Protein AF-A0A0S7XJF1-F1 (afdb_monomer_lite)

Organism: NCBI:txid1703775

Structure (mmCIF, N/CA/C/O backbone):
data_AF-A0A0S7XJF1-F1
#
_entry.id   AF-A0A0S7XJF1-F1
#
loop_
_atom_site.group_PDB
_atom_site.id
_atom_site.type_symbol
_atom_site.label_atom_id
_atom_site.label_alt_id
_atom_site.label_comp_id
_atom_site.label_asym_id
_atom_site.label_entity_id
_atom_site.label_seq_id
_atom_site.pdbx_PDB_ins_code
_atom_site.Cartn_x
_atom_site.Cartn_y
_atom_site.Cartn_z
_atom_site.occupancy
_atom_site.B_iso_or_equiv
_atom_site.auth_seq_id
_atom_site.auth_comp_id
_atom_site.auth_asym_id
_atom_site.auth_atom_id
_atom_site.pdbx_PDB_model_num
ATOM 1 N N . MET A 1 1 ? 30.176 -40.081 -41.381 1.00 48.41 1 MET A N 1
ATOM 2 C CA . MET A 1 1 ? 30.560 -41.478 -41.704 1.00 48.41 1 MET A CA 1
ATOM 3 C C . MET A 1 1 ? 29.520 -42.270 -42.504 1.00 48.41 1 MET A C 1
ATOM 5 O O . MET A 1 1 ? 29.908 -42.855 -43.504 1.00 48.41 1 MET A O 1
ATOM 9 N N . GLN A 1 2 ? 28.217 -42.274 -42.171 1.00 59.75 2 GLN A N 1
ATOM 10 C CA . GLN A 1 2 ? 27.226 -43.091 -42.913 1.00 59.75 2 GLN A CA 1
ATOM 11 C C . GLN A 1 2 ? 27.095 -42.781 -44.421 1.00 59.75 2 GLN A C 1
ATOM 13 O O . GLN A 1 2 ? 26.719 -43.663 -45.189 1.00 59.75 2 GLN A O 1
ATOM 18 N N . ARG A 1 3 ? 27.381 -41.545 -44.861 1.00 57.69 3 ARG A N 1
ATOM 19 C CA . ARG A 1 3 ? 27.268 -41.140 -46.276 1.00 57.69 3 ARG A CA 1
ATOM 20 C C . ARG A 1 3 ? 28.371 -41.737 -47.163 1.00 57.69 3 ARG A C 1
ATOM 22 O O . ARG A 1 3 ? 28.065 -42.168 -48.266 1.00 57.69 3 ARG A O 1
ATOM 29 N N . ILE A 1 4 ? 29.602 -41.849 -46.659 1.00 62.00 4 ILE A N 1
ATOM 30 C CA . ILE A 1 4 ? 30.748 -42.415 -47.398 1.00 62.00 4 ILE A CA 1
ATOM 31 C C . ILE A 1 4 ? 30.526 -43.913 -47.656 1.00 62.00 4 ILE A C 1
ATOM 33 O O . ILE A 1 4 ? 30.582 -44.361 -48.796 1.00 62.00 4 ILE A O 1
ATOM 37 N N . GLY A 1 5 ? 30.101 -44.665 -46.634 1.00 64.88 5 GLY A N 1
ATOM 38 C CA . GLY A 1 5 ? 29.792 -46.096 -46.775 1.00 64.88 5 GLY A CA 1
ATOM 39 C C . GLY A 1 5 ? 28.545 -46.423 -47.616 1.00 64.88 5 GLY A C 1
ATOM 40 O O . GLY A 1 5 ? 28.239 -47.595 -47.830 1.00 64.88 5 GLY A O 1
ATOM 41 N N . ARG A 1 6 ? 27.769 -45.426 -48.070 1.00 72.56 6 ARG A N 1
ATOM 42 C CA . ARG A 1 6 ? 26.685 -45.628 -49.055 1.00 72.56 6 ARG A CA 1
ATOM 43 C C . ARG A 1 6 ? 27.179 -45.520 -50.496 1.00 72.56 6 ARG A C 1
ATOM 45 O O . ARG A 1 6 ? 26.577 -46.147 -51.358 1.00 72.56 6 ARG A O 1
ATOM 52 N N . ILE A 1 7 ? 28.223 -44.732 -50.745 1.00 70.00 7 ILE A N 1
ATOM 53 C CA . ILE A 1 7 ? 28.826 -44.580 -52.075 1.00 70.00 7 ILE A CA 1
ATOM 54 C C . ILE A 1 7 ? 29.633 -45.836 -52.406 1.00 70.00 7 ILE A C 1
ATOM 56 O O . ILE A 1 7 ? 29.442 -46.415 -53.468 1.00 70.00 7 ILE A O 1
ATOM 60 N N . ASP A 1 8 ? 30.416 -46.322 -51.443 1.00 69.00 8 ASP A N 1
ATOM 61 C CA . ASP A 1 8 ? 31.253 -47.518 -51.588 1.00 69.00 8 ASP A CA 1
ATOM 62 C C . ASP A 1 8 ? 30.437 -48.782 -51.933 1.00 69.00 8 ASP A C 1
ATOM 64 O O . ASP A 1 8 ? 30.746 -49.506 -52.870 1.00 69.00 8 ASP A O 1
ATOM 68 N N . ARG A 1 9 ? 29.279 -48.979 -51.283 1.00 69.56 9 ARG A N 1
ATOM 69 C CA . ARG A 1 9 ? 28.357 -50.102 -51.569 1.00 69.56 9 ARG A CA 1
ATOM 70 C C . ARG A 1 9 ? 27.628 -50.023 -52.914 1.00 69.56 9 ARG A C 1
ATOM 72 O O . ARG A 1 9 ? 26.968 -50.983 -53.297 1.00 69.56 9 ARG A O 1
ATOM 79 N N . ARG A 1 10 ? 27.645 -48.864 -53.574 1.00 69.19 10 ARG A N 1
ATOM 80 C CA . ARG A 1 10 ? 26.968 -48.639 -54.861 1.00 69.19 10 ARG A CA 1
ATOM 81 C C . ARG A 1 10 ? 27.935 -48.682 -56.041 1.00 69.19 10 ARG A C 1
ATOM 83 O O . ARG A 1 10 ? 27.470 -48.673 -57.178 1.00 69.19 10 ARG A O 1
ATOM 90 N N . LEU A 1 11 ? 29.242 -48.738 -55.783 1.00 71.00 11 LEU A N 1
ATOM 91 C CA . LEU A 1 11 ? 30.238 -48.983 -56.814 1.00 71.00 11 LEU A CA 1
ATOM 92 C C . LEU A 1 11 ? 30.135 -50.450 -57.251 1.00 71.00 11 LEU A C 1
ATOM 94 O O . LEU A 1 11 ? 30.223 -51.353 -56.422 1.00 71.00 11 LEU A O 1
ATOM 98 N N . ASN A 1 12 ? 29.929 -50.688 -58.547 1.00 77.50 12 ASN A N 1
ATOM 99 C CA . ASN A 1 12 ? 29.928 -52.036 -59.109 1.00 77.50 12 ASN A CA 1
ATOM 100 C C . ASN A 1 12 ? 31.265 -52.281 -59.836 1.00 77.50 12 ASN A C 1
ATOM 102 O O . ASN A 1 12 ? 31.504 -51.629 -60.858 1.00 77.50 12 ASN A O 1
ATOM 106 N N . PRO A 1 13 ? 32.110 -53.216 -59.358 1.00 77.94 13 PRO A N 1
ATOM 107 C CA . PRO A 1 13 ? 33.422 -53.489 -59.944 1.00 77.94 13 PRO A CA 1
ATOM 108 C C . PRO A 1 13 ? 33.388 -53.845 -61.436 1.00 77.94 13 PRO A C 1
ATOM 110 O O . PRO A 1 13 ? 34.294 -53.466 -62.175 1.00 77.94 13 PRO A O 1
ATOM 113 N N . GLU A 1 14 ? 32.340 -54.530 -61.902 1.00 78.94 14 GLU A N 1
ATOM 114 C CA . GLU A 1 14 ? 32.213 -54.940 -63.307 1.00 78.94 14 GLU A CA 1
ATOM 115 C C . GLU A 1 14 ? 31.970 -53.740 -64.229 1.00 78.94 14 GLU A C 1
ATOM 117 O O . GLU A 1 14 ? 32.548 -53.646 -65.312 1.00 78.94 14 GLU A O 1
ATOM 122 N N . ASN A 1 15 ? 31.158 -52.779 -63.782 1.00 78.88 15 ASN A N 1
ATOM 123 C CA . ASN A 1 15 ? 30.889 -51.561 -64.545 1.00 78.88 15 ASN A CA 1
ATOM 124 C C . ASN A 1 15 ? 32.102 -50.625 -64.554 1.00 78.88 15 ASN A C 1
ATOM 126 O O . ASN A 1 15 ? 32.400 -50.036 -65.588 1.00 78.88 15 ASN A O 1
ATOM 130 N N . GLU A 1 16 ? 32.833 -50.524 -63.441 1.00 77.88 16 GLU A N 1
ATOM 131 C CA . GLU A 1 16 ? 34.095 -49.774 -63.392 1.00 77.88 16 GLU A CA 1
ATOM 132 C C . GLU A 1 16 ? 35.132 -50.352 -64.363 1.00 77.88 16 GLU A C 1
ATOM 134 O O . GLU A 1 16 ? 35.771 -49.604 -65.102 1.00 77.88 16 GLU A O 1
ATOM 139 N N . ALA A 1 17 ? 35.259 -51.682 -64.421 1.00 79.19 17 ALA A N 1
ATOM 140 C CA . ALA A 1 17 ? 36.170 -52.350 -65.347 1.00 79.19 17 ALA A CA 1
ATOM 141 C C . ALA A 1 17 ? 35.797 -52.098 -66.817 1.00 79.19 17 ALA A C 1
ATOM 143 O O . ALA A 1 17 ? 36.680 -51.839 -67.634 1.00 79.19 17 ALA A O 1
ATOM 144 N N . ARG A 1 18 ? 34.498 -52.114 -67.149 1.00 82.00 18 ARG A N 1
ATOM 145 C CA . ARG A 1 18 ? 34.007 -51.784 -68.498 1.00 82.00 18 ARG A CA 1
ATOM 146 C C . ARG A 1 18 ? 34.294 -50.334 -68.882 1.00 82.00 18 ARG A C 1
ATOM 148 O O . ARG A 1 18 ? 34.758 -50.086 -69.985 1.00 82.00 18 ARG A O 1
ATOM 155 N N . ILE A 1 19 ? 34.089 -49.392 -67.963 1.00 77.88 19 ILE A N 1
ATOM 156 C CA . ILE A 1 19 ? 34.359 -47.968 -68.210 1.00 77.88 19 ILE A CA 1
ATOM 157 C C . ILE A 1 19 ? 35.855 -47.723 -68.449 1.00 77.88 19 ILE A C 1
ATOM 159 O O . ILE A 1 19 ? 36.206 -46.958 -69.338 1.00 77.88 19 ILE A O 1
ATOM 163 N N . ILE A 1 20 ? 36.743 -48.391 -67.706 1.00 82.75 20 ILE A N 1
ATOM 164 C CA . ILE A 1 20 ? 38.197 -48.283 -67.921 1.00 82.75 20 ILE A CA 1
ATOM 165 C C . ILE A 1 20 ? 38.616 -48.922 -69.254 1.00 82.75 20 ILE A C 1
ATOM 167 O O . ILE A 1 20 ? 39.566 -48.454 -69.878 1.00 82.75 20 ILE A O 1
ATOM 171 N N . ALA A 1 21 ? 37.926 -49.980 -69.692 1.00 82.25 21 ALA A N 1
ATOM 172 C CA . ALA A 1 21 ? 38.179 -50.606 -70.987 1.00 82.25 21 ALA A CA 1
ATOM 173 C C . ALA A 1 21 ? 37.768 -49.699 -72.158 1.00 82.25 21 ALA A C 1
ATOM 175 O O . ALA A 1 21 ? 38.519 -49.593 -73.126 1.00 82.25 21 ALA A O 1
ATOM 176 N N . ASP A 1 22 ? 36.623 -49.020 -72.044 1.00 85.00 22 ASP A N 1
ATOM 177 C CA . ASP A 1 22 ? 36.126 -48.092 -73.066 1.00 85.00 22 ASP A CA 1
ATOM 178 C C . ASP A 1 22 ? 36.887 -46.747 -73.053 1.00 85.00 22 ASP A C 1
ATOM 180 O O . ASP A 1 22 ? 37.063 -46.129 -74.102 1.00 85.00 22 ASP A O 1
ATOM 184 N N . HIS A 1 23 ? 37.380 -46.315 -71.883 1.00 82.12 23 HIS A N 1
ATOM 185 C CA . HIS A 1 23 ? 38.064 -45.032 -71.663 1.00 82.12 23 HIS A CA 1
ATOM 186 C C . HIS A 1 23 ? 39.314 -45.172 -70.767 1.00 82.12 23 HIS A C 1
ATOM 188 O O . HIS A 1 23 ? 39.269 -44.870 -69.562 1.00 82.12 23 HIS A O 1
ATOM 194 N N . PRO A 1 24 ? 40.459 -45.612 -71.325 1.00 81.94 24 PRO A N 1
ATOM 195 C CA . PRO A 1 24 ? 41.683 -45.873 -70.563 1.00 81.94 24 PRO A CA 1
ATOM 196 C C . PRO A 1 24 ? 42.247 -44.647 -69.829 1.00 81.94 24 PRO A C 1
ATOM 198 O O . PRO A 1 24 ? 42.865 -44.782 -68.771 1.00 81.94 24 PRO A O 1
ATOM 201 N N . GLU A 1 25 ? 42.016 -43.446 -70.358 1.00 80.88 25 GLU A N 1
ATOM 202 C CA . GLU A 1 25 ? 42.451 -42.166 -69.795 1.00 80.88 25 GLU A CA 1
ATOM 203 C C . GLU A 1 25 ? 41.823 -41.856 -68.428 1.00 80.88 25 GLU A C 1
ATOM 205 O O . GLU A 1 25 ? 42.382 -41.099 -67.636 1.00 80.88 25 GLU A O 1
ATOM 210 N N . GLN A 1 26 ? 40.681 -42.469 -68.105 1.00 77.75 26 GLN A N 1
ATOM 211 C CA . GLN A 1 26 ? 39.959 -42.207 -66.857 1.00 77.75 26 GLN A CA 1
ATOM 212 C C . GLN A 1 26 ? 40.468 -43.047 -65.678 1.00 77.75 26 GLN A C 1
ATOM 214 O O . GLN A 1 26 ? 40.057 -42.823 -64.535 1.00 77.75 26 GLN A O 1
ATOM 219 N N . LYS A 1 27 ? 41.389 -43.987 -65.923 1.00 77.12 27 LYS A N 1
ATOM 220 C CA . LYS A 1 27 ? 41.897 -44.946 -64.931 1.00 77.12 27 LYS A CA 1
ATOM 221 C C . LYS A 1 27 ? 42.442 -44.291 -63.657 1.00 77.12 27 LYS A C 1
ATOM 223 O O . LYS A 1 27 ? 42.299 -44.861 -62.581 1.00 77.12 27 LYS A O 1
ATOM 228 N N . GLU A 1 28 ? 43.039 -43.104 -63.754 1.00 76.50 28 GLU A N 1
ATOM 229 C CA . GLU A 1 28 ? 43.592 -42.401 -62.586 1.00 76.50 28 GLU A CA 1
ATOM 230 C C . GLU A 1 28 ? 42.542 -41.717 -61.694 1.00 76.50 28 GLU A C 1
ATOM 232 O O . GLU A 1 28 ? 42.830 -41.412 -60.529 1.00 76.50 28 GLU A O 1
ATOM 237 N N . LEU A 1 29 ? 41.348 -41.454 -62.233 1.00 72.62 29 LEU A N 1
ATOM 238 C CA . LEU A 1 29 ? 40.255 -40.744 -61.559 1.00 72.62 29 LEU A CA 1
ATOM 239 C C . LEU A 1 29 ? 39.204 -41.706 -60.992 1.00 72.62 29 LEU A C 1
ATOM 241 O O . LEU A 1 29 ? 38.612 -41.422 -59.949 1.00 72.62 29 LEU A O 1
ATOM 245 N N . ARG A 1 30 ? 38.977 -42.850 -61.652 1.00 79.62 30 ARG A N 1
ATOM 246 C CA . ARG A 1 30 ? 38.065 -43.894 -61.159 1.00 79.62 30 ARG A CA 1
ATOM 247 C C . ARG A 1 30 ? 38.594 -44.500 -59.851 1.00 79.62 30 ARG A C 1
ATOM 249 O O . ARG A 1 30 ? 39.790 -44.479 -59.573 1.00 79.62 30 ARG A O 1
ATOM 256 N N . SER A 1 31 ? 37.682 -44.981 -59.008 1.00 68.25 31 SER A N 1
ATOM 257 C CA . SER A 1 31 ? 37.949 -45.477 -57.641 1.00 68.25 31 SER A CA 1
ATOM 258 C C . SER A 1 31 ? 38.366 -44.429 -56.596 1.00 68.25 31 SER A C 1
ATOM 260 O O . SER A 1 31 ? 38.516 -44.774 -55.424 1.00 68.25 31 SER A O 1
ATOM 262 N N . LYS A 1 32 ? 38.505 -43.145 -56.958 1.00 72.62 32 LYS A N 1
ATOM 263 C CA . LYS A 1 32 ? 38.707 -42.052 -55.994 1.00 72.62 32 LYS A CA 1
ATOM 264 C C . LYS A 1 32 ? 37.379 -41.357 -55.707 1.00 72.62 32 LYS A C 1
ATOM 266 O O . LYS A 1 32 ? 36.747 -40.807 -56.603 1.00 72.62 32 LYS A O 1
ATOM 271 N N . VAL A 1 33 ? 36.959 -41.352 -54.443 1.00 69.31 33 VAL A N 1
ATOM 272 C CA . VAL A 1 33 ? 35.760 -40.624 -54.003 1.00 69.31 33 VAL A CA 1
ATOM 273 C C . VAL A 1 33 ? 36.188 -39.299 -53.385 1.00 69.31 33 VAL A C 1
ATOM 275 O O . VAL A 1 33 ? 36.792 -39.274 -52.315 1.00 69.31 33 VAL A O 1
ATOM 278 N N . VAL A 1 34 ? 35.850 -38.192 -54.044 1.00 66.94 34 VAL A N 1
ATOM 279 C CA . VAL A 1 34 ? 36.026 -36.838 -53.504 1.00 66.94 34 VAL A CA 1
ATOM 280 C C . VAL A 1 34 ? 34.670 -36.347 -53.010 1.00 66.94 34 VAL A C 1
ATOM 282 O O . VAL A 1 34 ? 33.683 -36.413 -53.742 1.00 66.94 34 VAL A O 1
ATOM 285 N N . TYR A 1 35 ? 34.600 -35.866 -51.769 1.00 65.88 35 TYR A N 1
ATOM 286 C CA . TYR A 1 35 ? 33.404 -35.210 -51.246 1.00 65.88 35 TYR A CA 1
ATOM 287 C C . TYR A 1 35 ? 33.662 -33.712 -51.094 1.00 65.88 35 TYR A C 1
ATOM 289 O O . TYR A 1 35 ? 34.703 -33.300 -50.590 1.00 65.88 35 TYR A O 1
ATOM 297 N N . TRP A 1 36 ? 32.684 -32.905 -51.496 1.00 64.31 36 TRP A N 1
ATOM 298 C CA . TRP A 1 36 ? 32.675 -31.461 -51.287 1.00 64.31 36 TRP A CA 1
ATOM 299 C C . TRP A 1 36 ? 31.566 -31.136 -50.289 1.00 64.31 36 TRP A C 1
ATOM 301 O O . TRP A 1 36 ? 30.391 -31.394 -50.554 1.00 64.31 36 TRP A O 1
ATOM 311 N N . ASN A 1 37 ? 31.933 -30.618 -49.115 1.00 58.22 37 ASN A N 1
ATOM 312 C CA . ASN A 1 37 ? 30.963 -30.049 -48.183 1.00 58.22 37 ASN A CA 1
ATOM 313 C C . ASN A 1 37 ? 30.758 -28.585 -48.565 1.00 58.22 37 ASN A C 1
ATOM 315 O O . ASN A 1 37 ? 31.617 -27.750 -48.298 1.00 58.22 37 ASN A O 1
ATOM 319 N N . PHE A 1 38 ? 29.623 -28.282 -49.184 1.00 62.91 38 PHE A N 1
ATOM 320 C CA . PHE A 1 38 ? 29.193 -26.905 -49.383 1.00 62.91 38 PHE A CA 1
ATOM 321 C C . PHE A 1 38 ? 28.681 -26.372 -48.041 1.00 62.91 38 PHE A C 1
ATOM 323 O O . PHE A 1 38 ? 27.570 -26.698 -47.623 1.00 62.91 38 PHE A O 1
ATOM 330 N N . LEU A 1 39 ? 29.515 -25.615 -47.333 1.00 57.34 39 LEU A N 1
ATOM 331 C CA . LEU A 1 39 ? 29.064 -24.750 -46.245 1.00 57.34 39 LEU A CA 1
ATOM 332 C C . LEU A 1 39 ? 28.710 -23.384 -46.852 1.00 57.34 39 LEU A C 1
ATOM 334 O O . LEU A 1 39 ? 29.524 -22.856 -47.612 1.00 57.34 39 LEU A O 1
ATOM 338 N N . PRO A 1 40 ? 27.526 -22.815 -46.569 1.00 58.72 40 PRO A N 1
ATOM 339 C CA . PRO A 1 40 ? 27.191 -21.462 -46.999 1.00 58.72 40 PRO A CA 1
ATOM 340 C C . PRO A 1 40 ? 28.100 -20.450 -46.281 1.00 58.72 40 PRO A C 1
ATOM 342 O O . PRO A 1 40 ? 28.178 -20.499 -45.053 1.00 58.72 40 PRO A O 1
ATOM 345 N N . PRO A 1 41 ? 28.802 -19.572 -47.016 1.00 65.00 41 PRO A N 1
ATOM 346 C CA . PRO A 1 41 ? 29.790 -18.670 -46.450 1.00 65.00 41 PRO A CA 1
ATOM 347 C C . PRO A 1 41 ? 29.083 -17.407 -45.956 1.00 65.00 41 PRO A C 1
ATOM 349 O O . PRO A 1 41 ? 28.488 -16.695 -46.750 1.00 65.00 41 PRO A O 1
ATOM 352 N N . GLU A 1 42 ? 29.136 -17.153 -44.651 1.00 62.94 42 GLU A N 1
ATOM 353 C CA . GLU A 1 42 ? 28.951 -15.837 -44.010 1.00 62.94 42 GLU A CA 1
ATOM 354 C C . GLU A 1 42 ? 27.544 -15.199 -44.092 1.00 62.94 42 GLU A C 1
ATOM 356 O O . GLU A 1 42 ? 26.970 -14.882 -43.052 1.00 62.94 42 GLU A O 1
ATOM 361 N N . ASP A 1 43 ? 26.918 -15.085 -45.262 1.00 60.34 43 ASP A N 1
ATOM 362 C CA . ASP A 1 43 ? 25.598 -14.462 -45.443 1.00 60.34 43 ASP A CA 1
ATOM 363 C C . ASP A 1 43 ? 24.477 -15.246 -44.750 1.00 60.34 43 ASP A C 1
ATOM 365 O O . ASP A 1 43 ? 23.545 -14.664 -44.188 1.00 60.34 43 ASP A O 1
ATOM 369 N N . LEU A 1 44 ? 24.569 -16.581 -44.741 1.00 67.94 44 LEU A N 1
ATOM 370 C CA . LEU A 1 44 ? 23.605 -17.409 -44.017 1.00 67.94 44 LEU A CA 1
ATOM 371 C C . LEU A 1 44 ? 23.739 -17.214 -42.505 1.00 67.94 44 LEU A C 1
ATOM 373 O O . LEU A 1 44 ? 22.726 -17.156 -41.812 1.00 67.94 44 LEU A O 1
ATOM 377 N N . ASP A 1 45 ? 24.963 -17.069 -42.000 1.00 69.75 45 ASP A N 1
ATOM 378 C CA . ASP A 1 45 ? 25.201 -16.817 -40.580 1.00 69.75 45 ASP A CA 1
ATOM 379 C C . ASP A 1 45 ? 24.687 -15.433 -40.176 1.00 69.75 45 ASP A C 1
ATOM 381 O O . ASP A 1 45 ? 24.053 -15.297 -39.129 1.00 69.75 45 ASP A O 1
ATOM 385 N N . VAL A 1 46 ? 24.854 -14.421 -41.034 1.00 74.06 46 VAL A N 1
ATOM 386 C CA . VAL A 1 46 ? 24.266 -13.088 -40.835 1.00 74.06 46 VAL A CA 1
ATOM 387 C C . VAL A 1 46 ? 22.740 -13.166 -40.783 1.00 74.06 46 VAL A C 1
ATOM 389 O O . VAL A 1 46 ? 22.130 -12.611 -39.867 1.00 74.06 46 VAL A O 1
ATOM 392 N N . LEU A 1 47 ? 22.107 -13.890 -41.711 1.00 73.06 47 LEU A N 1
ATOM 393 C CA . LEU A 1 47 ? 20.652 -14.065 -41.729 1.00 73.06 47 LEU A CA 1
ATOM 394 C C . LEU A 1 47 ? 20.143 -14.832 -40.501 1.00 73.06 47 LEU A C 1
ATOM 396 O O . LEU A 1 47 ? 19.128 -14.451 -39.916 1.00 73.06 47 LEU A O 1
ATOM 400 N N . LEU A 1 48 ? 20.856 -15.874 -40.067 1.00 72.56 48 LEU A N 1
ATOM 401 C CA . LEU A 1 48 ? 20.531 -16.633 -38.857 1.00 72.56 48 LEU A CA 1
ATOM 402 C C . LEU A 1 48 ? 20.685 -15.779 -37.596 1.00 72.56 48 LEU A C 1
ATOM 404 O O . LEU A 1 48 ? 19.837 -15.841 -36.703 1.00 72.56 48 LEU A O 1
ATOM 408 N N . HIS A 1 49 ? 21.725 -14.950 -37.534 1.00 74.81 49 HIS A N 1
ATOM 409 C CA . HIS A 1 49 ? 21.950 -14.038 -36.421 1.00 74.81 49 HIS A CA 1
ATOM 410 C C . HIS A 1 49 ? 20.876 -12.946 -36.360 1.00 74.81 49 HIS A C 1
ATOM 412 O O . HIS A 1 49 ? 20.313 -12.673 -35.297 1.00 74.81 49 HIS A O 1
ATOM 418 N N . LEU A 1 50 ? 20.520 -12.370 -37.511 1.00 78.00 50 LEU A N 1
ATOM 419 C CA . LEU A 1 50 ? 19.438 -11.396 -37.622 1.00 78.00 50 LEU A CA 1
ATOM 420 C C . LEU A 1 50 ? 18.103 -12.014 -37.192 1.00 78.00 50 LEU A C 1
ATOM 422 O O . LEU A 1 50 ? 17.375 -11.428 -36.389 1.00 78.00 50 LEU A O 1
ATOM 426 N N . TYR A 1 51 ? 17.814 -13.231 -37.657 1.00 74.56 51 TYR A N 1
ATOM 427 C CA . TYR A 1 51 ? 16.621 -13.974 -37.270 1.00 74.56 51 TYR A CA 1
ATOM 428 C C . TYR A 1 51 ? 16.574 -14.235 -35.759 1.00 74.56 51 TYR A C 1
ATOM 430 O O . TYR A 1 51 ? 15.528 -14.032 -35.141 1.00 74.56 51 TYR A O 1
ATOM 438 N N . GLN A 1 52 ? 17.691 -14.624 -35.136 1.00 70.81 52 GLN A N 1
ATOM 439 C CA . GLN A 1 52 ? 17.775 -14.816 -33.684 1.00 70.81 52 GLN A CA 1
ATOM 440 C C . GLN A 1 52 ? 17.514 -13.517 -32.912 1.00 70.81 52 GLN A C 1
ATOM 442 O O . GLN A 1 52 ? 16.729 -13.516 -31.961 1.00 70.81 52 GLN A O 1
ATOM 447 N N . LEU A 1 53 ? 18.123 -12.404 -33.330 1.00 77.88 53 LEU A N 1
ATOM 448 C CA . LEU A 1 53 ? 17.946 -11.099 -32.688 1.00 77.88 53 LEU A CA 1
ATOM 449 C C . LEU A 1 53 ? 16.504 -10.598 -32.787 1.00 77.88 53 LEU A C 1
ATOM 451 O O . LEU A 1 53 ? 15.938 -10.147 -31.787 1.00 77.88 53 LEU A O 1
ATOM 455 N N . VAL A 1 54 ? 15.906 -10.690 -33.976 1.00 77.19 54 VAL A N 1
ATOM 456 C CA . VAL A 1 54 ? 14.512 -10.294 -34.208 1.00 77.19 54 VAL A CA 1
ATOM 457 C C . VAL A 1 54 ? 13.580 -11.200 -33.414 1.00 77.19 54 VAL A C 1
ATOM 459 O O . VAL A 1 54 ? 12.766 -10.696 -32.649 1.00 77.19 54 VAL A O 1
ATOM 462 N N . SER A 1 55 ? 13.765 -12.521 -33.479 1.00 65.44 55 SER A N 1
ATOM 463 C CA . SER A 1 55 ? 12.949 -13.479 -32.724 1.00 65.44 55 SER A CA 1
ATOM 464 C C . SER A 1 55 ? 12.996 -13.217 -31.221 1.00 65.44 55 SER A C 1
ATOM 466 O O . SER A 1 55 ? 11.960 -13.229 -30.561 1.00 65.44 55 SER A O 1
ATOM 468 N N . HIS A 1 56 ? 14.178 -12.926 -30.672 1.00 67.19 56 HIS A N 1
ATOM 469 C CA . HIS A 1 56 ? 14.343 -12.640 -29.250 1.00 67.19 56 HIS A CA 1
ATOM 470 C C . HIS A 1 56 ? 13.680 -11.317 -28.837 1.00 67.19 56 HIS A C 1
ATOM 472 O O . HIS A 1 56 ? 13.023 -11.255 -27.797 1.00 67.19 56 HIS A O 1
ATOM 478 N N . LYS A 1 57 ? 13.804 -10.258 -29.649 1.00 74.38 57 LYS A N 1
ATOM 479 C CA . LYS A 1 57 ? 13.103 -8.986 -29.402 1.00 74.38 57 LYS A CA 1
ATOM 480 C C . LYS A 1 57 ? 11.591 -9.167 -29.481 1.00 74.38 57 LYS A C 1
ATOM 482 O O . LYS A 1 57 ? 10.896 -8.733 -28.569 1.00 74.38 57 LYS A O 1
ATOM 487 N N . THR A 1 58 ? 11.101 -9.860 -30.503 1.00 67.25 58 THR A N 1
ATOM 488 C CA . THR A 1 58 ? 9.676 -10.143 -30.699 1.00 67.25 58 THR A CA 1
ATOM 489 C C . THR A 1 58 ? 9.106 -10.986 -29.559 1.00 67.25 58 THR A C 1
ATOM 491 O O . THR A 1 58 ? 8.044 -10.657 -29.044 1.00 67.25 58 THR A O 1
ATOM 494 N N . LEU A 1 59 ? 9.829 -12.006 -29.083 1.00 63.00 59 LEU A N 1
ATOM 495 C CA . LEU A 1 59 ? 9.453 -12.786 -27.896 1.00 63.00 59 LEU A CA 1
ATOM 496 C C . LEU A 1 59 ? 9.440 -11.940 -26.623 1.00 63.00 59 LEU A C 1
ATOM 498 O O . LEU A 1 59 ? 8.523 -12.064 -25.820 1.00 63.00 59 LEU A O 1
ATOM 502 N N . ARG A 1 60 ? 10.436 -11.069 -26.424 1.00 62.50 60 ARG A N 1
ATOM 503 C CA . ARG A 1 60 ? 10.504 -10.199 -25.242 1.00 62.50 60 ARG A CA 1
ATOM 504 C C . ARG A 1 60 ? 9.368 -9.174 -25.236 1.00 62.50 60 ARG A C 1
ATOM 506 O O . ARG A 1 60 ? 8.767 -8.957 -24.190 1.00 62.50 60 ARG A O 1
ATOM 513 N N . ILE A 1 61 ? 9.058 -8.596 -26.396 1.00 65.75 61 ILE A N 1
ATOM 514 C CA . ILE A 1 61 ? 7.903 -7.721 -26.636 1.00 65.75 61 ILE A CA 1
ATOM 515 C C . ILE A 1 61 ? 6.615 -8.500 -26.347 1.00 65.75 61 ILE A C 1
ATOM 517 O O . ILE A 1 61 ? 5.899 -8.140 -25.424 1.00 65.75 61 ILE A O 1
ATOM 521 N N . SER A 1 62 ? 6.377 -9.624 -27.027 1.00 63.62 62 SER A N 1
ATOM 522 C CA . SER A 1 62 ? 5.206 -10.495 -26.825 1.00 63.62 62 SER A CA 1
ATOM 523 C C . SER A 1 62 ? 5.004 -10.884 -25.354 1.00 63.62 62 SER A C 1
ATOM 525 O O . SER A 1 62 ? 3.895 -10.756 -24.846 1.00 63.62 62 SER A O 1
ATOM 527 N N . LYS A 1 63 ? 6.077 -11.254 -24.642 1.00 56.97 63 LYS A N 1
ATOM 528 C CA . LYS A 1 63 ? 6.053 -11.565 -23.206 1.00 56.97 63 LYS A CA 1
ATOM 529 C C . LYS A 1 63 ? 5.719 -10.352 -22.335 1.00 56.97 63 LYS A C 1
ATOM 531 O O . LYS A 1 63 ? 4.989 -10.479 -21.362 1.00 56.97 63 LYS A O 1
ATOM 536 N N . THR A 1 64 ? 6.245 -9.178 -22.676 1.00 62.09 64 THR A N 1
ATOM 537 C CA . THR A 1 64 ? 5.950 -7.925 -21.957 1.00 62.09 64 THR A CA 1
ATOM 538 C C . THR A 1 64 ? 4.498 -7.492 -22.168 1.00 62.09 64 THR A C 1
ATOM 540 O O . THR A 1 64 ? 3.880 -6.963 -21.254 1.00 62.09 64 THR A O 1
ATOM 543 N N . PHE A 1 65 ? 3.945 -7.763 -23.351 1.00 59.25 65 PHE A N 1
ATOM 544 C CA . PHE A 1 65 ? 2.573 -7.426 -23.729 1.00 59.25 65 PHE A CA 1
ATOM 545 C C . PHE A 1 65 ? 1.557 -8.558 -23.472 1.00 59.25 65 PHE A C 1
ATOM 547 O O . PHE A 1 65 ? 0.400 -8.428 -23.855 1.00 59.25 65 PHE A O 1
ATOM 554 N N . GLY A 1 66 ? 1.959 -9.671 -22.840 1.00 54.78 66 GLY A N 1
ATOM 555 C CA . GLY A 1 66 ? 1.053 -10.773 -22.478 1.00 54.78 66 GLY A CA 1
ATOM 556 C C . GLY A 1 66 ? 0.477 -11.565 -23.662 1.00 54.78 66 GLY A C 1
ATOM 557 O O . GLY A 1 66 ? -0.492 -12.298 -23.499 1.00 54.78 66 GLY A O 1
ATOM 558 N N . ILE A 1 67 ? 1.070 -11.459 -24.854 1.00 58.72 67 ILE A N 1
ATOM 559 C CA . ILE A 1 67 ? 0.600 -12.099 -26.100 1.00 58.72 67 ILE A CA 1
ATOM 560 C C . ILE A 1 67 ? 1.193 -13.514 -26.240 1.00 58.72 67 ILE A C 1
ATOM 562 O O . ILE A 1 67 ? 1.574 -13.957 -27.329 1.00 58.72 67 ILE A O 1
ATOM 566 N N . GLU A 1 68 ? 1.349 -14.210 -25.114 1.00 50.78 68 GLU A N 1
ATOM 567 C CA . GLU A 1 68 ? 2.013 -15.508 -25.021 1.00 50.78 68 GLU A CA 1
ATOM 568 C C . GLU A 1 68 ? 1.183 -16.576 -25.756 1.00 50.78 68 GLU A C 1
ATOM 570 O O . GLU A 1 68 ? 0.244 -17.149 -25.216 1.00 50.78 68 GLU A O 1
ATOM 575 N N . GLY A 1 69 ? 1.513 -16.835 -27.026 1.00 52.78 69 GLY A N 1
ATOM 576 C CA . GLY A 1 69 ? 0.908 -17.924 -27.804 1.00 52.78 69 GLY A CA 1
ATOM 577 C C . GLY A 1 69 ? 0.655 -17.634 -29.281 1.00 52.78 69 GLY A C 1
ATOM 578 O O . GLY A 1 69 ? 0.554 -18.581 -30.061 1.00 52.78 69 GLY A O 1
ATOM 579 N N . LYS A 1 70 ? 0.618 -16.366 -29.705 1.00 53.91 70 LYS A N 1
ATOM 580 C CA . LYS A 1 70 ? 0.516 -16.008 -31.128 1.00 53.91 70 LYS A CA 1
ATOM 581 C C . LYS A 1 70 ? 1.900 -15.602 -31.624 1.00 53.91 70 LYS A C 1
ATOM 583 O O . LYS A 1 70 ? 2.420 -14.547 -31.268 1.00 53.91 70 LYS A O 1
ATOM 588 N N . LYS A 1 71 ? 2.550 -16.514 -32.350 1.00 54.97 71 LYS A N 1
ATOM 589 C CA . LYS A 1 71 ? 3.849 -16.260 -32.983 1.00 54.97 71 LYS A CA 1
ATOM 590 C C . LYS A 1 71 ? 3.668 -15.096 -33.974 1.00 54.97 71 LYS A C 1
ATOM 592 O O . LYS A 1 71 ? 2.560 -14.823 -34.409 1.00 54.97 71 LYS A O 1
ATOM 597 N N . LEU A 1 72 ? 4.725 -14.329 -34.214 1.00 56.09 72 LEU A N 1
ATOM 598 C CA . LEU A 1 72 ? 4.711 -13.089 -35.012 1.00 56.09 72 LEU A CA 1
ATOM 599 C C . LEU A 1 72 ? 5.735 -13.175 -36.162 1.00 56.09 72 LEU A C 1
ATOM 601 O O . LEU A 1 72 ? 6.321 -12.173 -36.561 1.00 56.09 72 LEU A O 1
ATOM 605 N N . LEU A 1 73 ? 6.060 -14.391 -36.608 1.00 55.84 73 LEU A N 1
ATOM 606 C CA . LEU A 1 73 ? 7.237 -14.682 -37.440 1.00 55.84 73 LEU A CA 1
ATOM 607 C C . LEU A 1 73 ? 6.939 -15.572 -38.657 1.00 55.84 73 LEU A C 1
ATOM 609 O O . LEU A 1 73 ? 7.837 -15.810 -39.459 1.00 55.84 73 LEU A O 1
ATOM 613 N N . THR A 1 74 ? 5.719 -16.084 -38.810 1.00 57.69 74 THR A N 1
ATOM 614 C CA . THR A 1 74 ? 5.312 -16.946 -39.925 1.00 57.69 74 THR A CA 1
ATOM 615 C C . THR A 1 74 ? 4.125 -16.365 -40.683 1.00 57.69 74 THR A C 1
ATOM 617 O O . THR A 1 74 ? 3.267 -15.717 -40.106 1.00 57.69 74 THR A O 1
ATOM 620 N N . GLU A 1 75 ? 4.029 -16.647 -41.983 1.00 52.66 75 GLU A N 1
ATOM 621 C CA . GLU A 1 75 ? 2.953 -16.153 -42.868 1.00 52.66 75 GLU A CA 1
ATOM 622 C C . GLU A 1 75 ? 1.536 -16.603 -42.458 1.00 52.66 75 GLU A C 1
ATOM 624 O O . GLU A 1 75 ? 0.547 -16.078 -42.957 1.00 52.66 75 GLU A O 1
ATOM 629 N N . LYS A 1 76 ? 1.430 -17.588 -41.556 1.00 54.66 76 LYS A N 1
ATOM 630 C CA . LYS A 1 76 ? 0.166 -18.062 -40.970 1.00 54.66 76 LYS A CA 1
ATOM 631 C C . LYS A 1 76 ? -0.213 -17.327 -39.683 1.00 54.66 76 LYS A C 1
ATOM 633 O O . LYS A 1 76 ? -1.242 -17.654 -39.095 1.00 54.66 76 LYS A O 1
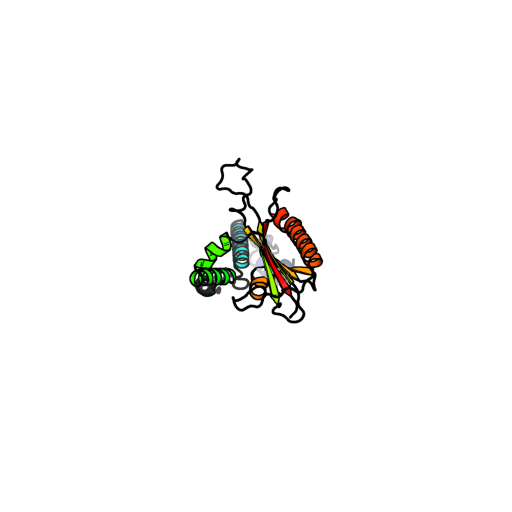ATOM 638 N N . ASP A 1 77 ? 0.637 -16.418 -39.218 1.00 57.16 77 ASP A N 1
ATOM 639 C CA . ASP A 1 77 ? 0.381 -15.657 -38.009 1.00 57.16 77 ASP A CA 1
ATOM 640 C C . ASP A 1 77 ? -0.688 -14.598 -38.277 1.00 57.16 77 ASP A C 1
ATOM 642 O O . ASP A 1 77 ? -0.698 -13.904 -39.293 1.00 57.16 77 ASP A O 1
ATOM 646 N N . ASP A 1 78 ? -1.633 -14.527 -37.350 1.00 52.84 78 ASP A N 1
ATOM 647 C CA . ASP A 1 78 ? -2.803 -13.672 -37.440 1.00 52.84 78 ASP A CA 1
ATOM 648 C C . ASP A 1 78 ? -2.412 -12.219 -37.133 1.00 52.84 78 ASP A C 1
ATOM 650 O O . ASP A 1 78 ? -2.385 -11.789 -35.977 1.00 52.84 78 ASP A O 1
ATOM 654 N N . TYR A 1 79 ? -2.064 -11.465 -38.180 1.00 52.00 79 TYR A N 1
ATOM 655 C CA . TYR A 1 79 ? -1.706 -10.045 -38.092 1.00 52.00 79 TYR A CA 1
ATOM 656 C C . TYR A 1 79 ? -2.860 -9.168 -37.566 1.00 52.00 79 TYR A C 1
ATOM 658 O O . TYR A 1 79 ? -2.600 -8.067 -37.072 1.00 52.00 79 TYR A O 1
ATOM 666 N N . GLU A 1 80 ? -4.115 -9.644 -37.591 1.00 49.66 80 GLU A N 1
ATOM 667 C CA . GLU A 1 80 ? -5.240 -8.947 -36.955 1.00 49.66 80 GLU A CA 1
ATOM 668 C C . GLU A 1 80 ? -5.201 -9.035 -35.427 1.00 49.66 80 GLU A C 1
ATOM 670 O O . GLU A 1 80 ? -5.844 -8.227 -34.763 1.00 49.66 80 GLU A O 1
ATOM 675 N N . ALA A 1 81 ? -4.399 -9.923 -34.831 1.00 51.75 81 ALA A N 1
ATOM 676 C CA . ALA A 1 81 ? -4.240 -9.977 -33.379 1.00 51.75 81 ALA A CA 1
ATOM 677 C C . ALA A 1 81 ? -3.659 -8.678 -32.797 1.00 51.75 81 ALA A C 1
ATOM 679 O O . ALA A 1 81 ? -4.007 -8.325 -31.678 1.00 51.75 81 ALA A O 1
ATOM 680 N N . LEU A 1 82 ? -2.823 -7.944 -33.543 1.00 49.38 82 LEU A N 1
ATOM 681 C CA . LEU A 1 82 ? -2.294 -6.639 -33.118 1.00 49.38 82 LEU A CA 1
ATOM 682 C C . LEU A 1 82 ? -3.331 -5.515 -33.247 1.00 49.38 82 LEU A C 1
ATOM 684 O O . LEU A 1 82 ? -3.337 -4.585 -32.445 1.00 49.38 82 LEU A O 1
ATOM 688 N N . ARG A 1 83 ? -4.225 -5.611 -34.234 1.00 48.59 83 ARG A N 1
ATOM 689 C CA . ARG A 1 83 ? -5.305 -4.639 -34.451 1.00 48.59 83 ARG A CA 1
ATOM 690 C C . ARG A 1 83 ? -6.441 -4.841 -33.444 1.00 48.59 83 ARG A C 1
ATOM 692 O O . ARG A 1 83 ? -6.852 -3.888 -32.792 1.00 48.59 83 ARG A O 1
ATOM 699 N N . ASN A 1 84 ? -6.827 -6.096 -33.225 1.00 46.72 84 ASN A N 1
ATOM 700 C CA . ASN A 1 84 ? -7.754 -6.506 -32.177 1.00 46.72 84 ASN A CA 1
ATOM 701 C C . ASN A 1 84 ? -7.162 -6.316 -30.772 1.00 46.72 84 ASN A C 1
ATOM 703 O O . ASN A 1 84 ? -7.927 -6.180 -29.829 1.00 46.72 84 ASN A O 1
ATOM 707 N N . PHE A 1 85 ? -5.833 -6.280 -30.590 1.00 42.19 85 PHE A N 1
ATOM 708 C CA . PHE A 1 85 ? -5.223 -5.932 -29.299 1.00 42.19 85 PHE A CA 1
ATOM 709 C C . PHE A 1 85 ? -5.528 -4.481 -28.922 1.00 42.19 85 PHE A C 1
ATOM 711 O O . PHE A 1 85 ? -5.997 -4.261 -27.816 1.00 42.19 85 PHE A O 1
ATOM 718 N N . ASN A 1 86 ? -5.372 -3.518 -29.839 1.00 44.50 86 ASN A N 1
ATOM 719 C CA . ASN A 1 86 ? -5.787 -2.136 -29.572 1.00 44.50 86 ASN A CA 1
ATOM 720 C C . ASN A 1 86 ? -7.300 -2.041 -29.331 1.00 44.50 86 ASN A C 1
ATOM 722 O O . ASN A 1 86 ? -7.701 -1.471 -28.330 1.00 44.50 86 ASN A O 1
ATOM 726 N N . GLU A 1 87 ? -8.136 -2.672 -30.160 1.00 44.00 87 GLU A N 1
ATOM 727 C CA . GLU A 1 87 ? -9.601 -2.600 -29.999 1.00 44.00 87 GLU A CA 1
ATOM 728 C C . GLU A 1 87 ? -10.122 -3.333 -28.742 1.00 44.00 87 GLU A C 1
ATOM 730 O O . GLU A 1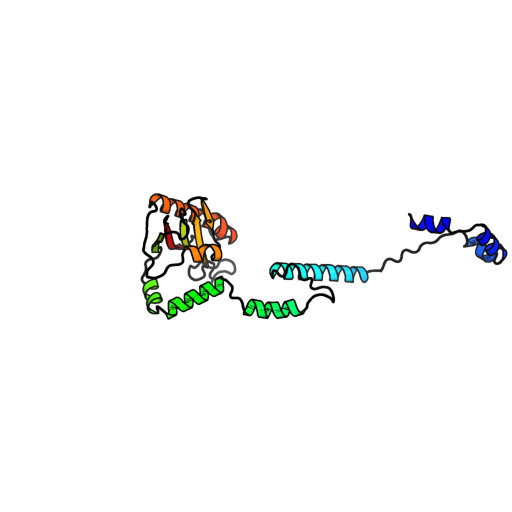 87 ? -11.118 -2.919 -28.153 1.00 44.00 87 GLU A O 1
ATOM 735 N N . THR A 1 88 ? -9.443 -4.392 -28.277 1.00 43.53 88 THR A N 1
ATOM 736 C CA . THR A 1 88 ? -9.802 -5.098 -27.030 1.00 43.53 88 THR A CA 1
ATOM 737 C C . THR A 1 88 ? -9.294 -4.338 -25.800 1.00 43.53 88 THR A C 1
ATOM 739 O O . THR A 1 88 ? -10.022 -4.233 -24.819 1.00 43.53 88 THR A O 1
ATOM 742 N N . TYR A 1 89 ? -8.087 -3.757 -25.848 1.00 41.12 89 TYR A N 1
ATOM 743 C CA . TYR A 1 89 ? -7.524 -2.967 -24.742 1.00 41.12 89 TYR A CA 1
ATOM 744 C C . TYR A 1 89 ? -8.173 -1.578 -24.617 1.00 41.12 89 TYR A C 1
ATOM 746 O O . TYR A 1 89 ? -8.298 -1.064 -23.513 1.00 41.12 89 TYR A O 1
ATOM 754 N N . GLU A 1 90 ? -8.654 -0.994 -25.719 1.00 44.19 90 GLU A N 1
ATOM 755 C CA . GLU A 1 90 ? -9.486 0.220 -25.711 1.00 44.19 90 GLU A CA 1
ATOM 756 C C . GLU A 1 90 ? -10.918 -0.045 -25.199 1.00 44.19 90 GLU A C 1
ATOM 758 O O . GLU A 1 90 ? -11.634 0.900 -24.867 1.00 44.19 90 GLU A O 1
ATOM 763 N N . GLY A 1 91 ? -11.345 -1.313 -25.113 1.00 49.53 91 GLY A N 1
ATOM 764 C CA . GLY A 1 91 ? -12.698 -1.706 -24.703 1.00 49.53 91 GLY A CA 1
ATOM 765 C C . GLY A 1 91 ? -12.831 -2.272 -23.284 1.00 49.53 91 GLY A C 1
ATOM 766 O O . GLY A 1 91 ? -13.925 -2.224 -22.720 1.00 49.53 91 GLY A O 1
ATOM 767 N N . THR A 1 92 ? -11.760 -2.805 -22.690 1.00 43.62 92 THR A N 1
ATOM 768 C CA . THR A 1 92 ? -11.756 -3.285 -21.297 1.00 43.62 92 THR A CA 1
ATOM 769 C C . THR A 1 92 ? -10.934 -2.355 -20.425 1.00 43.62 92 THR A C 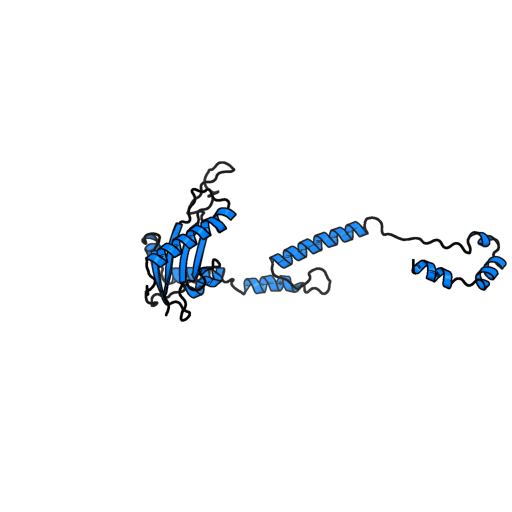1
ATOM 771 O O . THR A 1 92 ? -9.708 -2.359 -20.509 1.00 43.62 92 THR A O 1
ATOM 774 N N . THR A 1 93 ? -11.606 -1.590 -19.567 1.00 52.09 93 THR A N 1
ATOM 775 C CA . THR A 1 93 ? -10.945 -0.806 -18.527 1.00 52.09 93 THR A CA 1
ATOM 776 C C . THR A 1 93 ? -10.101 -1.725 -17.646 1.00 52.09 93 THR A C 1
ATOM 778 O O . THR A 1 93 ? -10.547 -2.773 -17.172 1.00 52.09 93 THR A O 1
ATOM 781 N N . THR A 1 94 ? -8.838 -1.362 -17.443 1.00 71.06 94 THR A N 1
ATOM 782 C CA . THR A 1 94 ? -8.007 -1.999 -16.421 1.00 71.06 94 THR A CA 1
ATOM 783 C C . THR A 1 94 ? -8.588 -1.680 -15.044 1.00 71.06 94 THR A C 1
ATOM 785 O O . THR A 1 94 ? -9.179 -0.623 -14.836 1.00 71.06 94 THR A O 1
ATOM 788 N N . LEU A 1 95 ? -8.392 -2.550 -14.052 1.00 79.06 95 LEU A N 1
ATOM 789 C CA . LEU A 1 95 ? -8.956 -2.314 -12.718 1.00 79.06 95 LEU A CA 1
ATOM 790 C C . LEU A 1 95 ? -8.481 -0.983 -12.093 1.00 79.06 95 LEU A C 1
ATOM 792 O O . LEU A 1 95 ? -9.203 -0.344 -11.334 1.00 79.06 95 LEU A O 1
ATOM 796 N N . ILE A 1 96 ? -7.273 -0.529 -12.440 1.00 79.62 96 ILE A N 1
ATOM 797 C CA . ILE A 1 96 ? -6.752 0.778 -12.018 1.00 79.62 96 ILE A CA 1
ATOM 798 C C . ILE A 1 96 ? -7.552 1.922 -12.660 1.00 79.62 96 ILE A C 1
ATOM 800 O O . ILE A 1 96 ? -7.839 2.918 -11.993 1.00 79.62 96 ILE A O 1
ATOM 804 N N . GLU A 1 97 ? -7.935 1.789 -13.930 1.00 82.69 97 GLU A N 1
ATOM 805 C CA . GLU A 1 97 ? -8.816 2.747 -14.603 1.00 82.69 97 GLU A CA 1
ATOM 806 C C . GLU A 1 97 ? -10.217 2.729 -13.995 1.00 82.69 97 GLU A C 1
ATOM 808 O O . GLU A 1 97 ? -10.753 3.800 -13.719 1.00 82.69 97 GLU A O 1
ATOM 813 N N . ASP A 1 98 ? -10.773 1.556 -13.678 1.00 86.94 98 ASP A N 1
ATOM 814 C CA . ASP A 1 98 ? -12.058 1.449 -12.974 1.00 86.94 98 ASP A CA 1
ATOM 815 C C . ASP A 1 98 ? -12.023 2.164 -11.621 1.00 86.94 98 ASP A C 1
ATOM 817 O O . ASP A 1 98 ? -12.927 2.934 -11.294 1.00 86.94 98 ASP A O 1
ATOM 821 N N . MET A 1 99 ? -10.947 1.980 -10.850 1.00 87.88 99 MET A N 1
ATOM 822 C CA . MET A 1 99 ? -10.730 2.702 -9.594 1.00 87.88 99 MET A CA 1
ATOM 823 C C . MET A 1 99 ? -10.648 4.217 -9.812 1.00 87.88 99 MET A C 1
ATOM 825 O O . MET A 1 99 ? -11.158 4.993 -9.000 1.00 87.88 99 MET A O 1
ATOM 829 N N . HIS A 1 100 ? -10.012 4.659 -10.899 1.00 88.69 100 HIS A N 1
ATOM 830 C CA . HIS A 1 100 ? -9.917 6.077 -11.233 1.00 88.69 100 HIS A CA 1
ATOM 831 C C . HIS A 1 100 ? -11.276 6.664 -11.637 1.00 88.69 100 HIS A C 1
ATOM 833 O O . HIS A 1 100 ? -11.636 7.749 -11.177 1.00 88.69 100 HIS A O 1
ATOM 839 N N . LEU A 1 101 ? -12.057 5.941 -12.441 1.00 91.69 101 LEU A N 1
ATOM 840 C CA . LEU A 1 101 ? -13.417 6.320 -12.822 1.00 91.69 101 LEU A CA 1
ATOM 841 C C . LEU A 1 101 ? -14.349 6.350 -11.604 1.00 91.69 101 LEU A C 1
ATOM 843 O O . LEU A 1 101 ? -15.129 7.290 -11.450 1.00 91.69 101 LEU A O 1
ATOM 847 N N . GLU A 1 102 ? -14.236 5.373 -10.699 1.00 90.94 102 GLU A N 1
ATOM 848 C CA . GLU A 1 102 ? -14.965 5.347 -9.426 1.00 90.94 102 GLU A CA 1
ATOM 849 C C . GLU A 1 102 ? -14.617 6.572 -8.570 1.00 90.94 102 GLU A C 1
ATOM 851 O O . GLU A 1 102 ? -15.516 7.256 -8.080 1.00 90.94 102 GLU A O 1
ATOM 856 N N . TYR A 1 103 ? -13.331 6.910 -8.453 1.00 90.88 103 TYR A N 1
ATOM 857 C CA . TYR A 1 103 ? -12.881 8.120 -7.765 1.00 90.88 103 TYR A CA 1
ATOM 858 C C . TYR A 1 103 ? -13.475 9.398 -8.377 1.00 90.88 103 TYR A C 1
ATOM 860 O O . TYR A 1 103 ? -14.022 10.231 -7.650 1.00 90.88 103 TYR A O 1
ATOM 868 N N . GLN A 1 104 ? -13.418 9.548 -9.705 1.00 92.62 104 GLN A N 1
ATOM 869 C CA . GLN A 1 104 ? -14.001 10.700 -10.401 1.00 92.62 104 GLN A CA 1
ATOM 870 C C . GLN A 1 104 ? -15.516 10.797 -10.180 1.00 92.62 104 GLN A C 1
ATOM 872 O O . GLN A 1 104 ? -16.038 11.890 -9.943 1.00 92.62 104 GLN A O 1
ATOM 877 N N . ARG A 1 105 ? -16.223 9.661 -10.216 1.00 93.56 105 ARG A N 1
ATOM 878 C CA . ARG A 1 105 ? -17.661 9.595 -9.940 1.00 93.56 105 ARG A CA 1
ATOM 879 C C . ARG A 1 105 ? -17.974 10.061 -8.518 1.00 93.56 105 ARG A C 1
ATOM 881 O O . ARG A 1 105 ? -18.820 10.935 -8.362 1.00 93.56 105 ARG A O 1
ATOM 888 N N . ILE A 1 106 ? -17.253 9.561 -7.512 1.00 91.31 106 ILE A N 1
ATOM 889 C CA . ILE A 1 106 ? -17.444 9.950 -6.103 1.00 91.31 106 ILE A CA 1
ATOM 890 C C . ILE A 1 106 ? -17.239 11.459 -5.916 1.00 91.31 106 ILE A C 1
ATOM 892 O O . ILE A 1 106 ? -18.032 12.105 -5.237 1.00 91.31 106 ILE A O 1
ATOM 896 N N . LEU A 1 107 ? -16.211 12.044 -6.538 1.00 91.25 107 LEU A N 1
ATOM 897 C CA . LEU A 1 107 ? -15.978 13.491 -6.465 1.00 91.25 107 LEU A CA 1
ATOM 898 C C . LEU A 1 107 ? -17.088 14.316 -7.120 1.00 91.25 107 LEU A C 1
ATOM 900 O O . LEU A 1 107 ? -17.381 15.422 -6.668 1.00 91.25 107 LEU A O 1
ATOM 904 N N . LYS A 1 108 ? -17.693 13.798 -8.192 1.00 93.25 108 LYS A N 1
ATOM 905 C CA . LYS A 1 108 ? -18.808 14.456 -8.876 1.00 93.25 108 LYS A CA 1
ATOM 906 C C . LYS A 1 108 ? -20.103 14.371 -8.066 1.00 93.25 108 LYS A C 1
ATOM 908 O O . LYS A 1 108 ? -20.857 15.338 -8.037 1.00 93.25 108 LYS A O 1
ATOM 913 N N . GLU A 1 109 ? -20.358 13.226 -7.440 1.00 93.56 109 GLU A N 1
ATOM 914 C CA . GLU A 1 109 ? -21.538 12.984 -6.599 1.00 93.56 109 GLU A CA 1
ATOM 915 C C . GLU A 1 109 ? -21.458 13.726 -5.257 1.00 93.56 109 GLU A C 1
ATOM 917 O O . GLU A 1 109 ? -22.483 14.176 -4.749 1.00 93.56 109 GLU A O 1
ATOM 922 N N . HIS A 1 110 ? -20.245 13.920 -4.727 1.00 90.88 110 HIS A N 1
ATOM 923 C CA . HIS A 1 110 ? -19.983 14.605 -3.459 1.00 90.88 110 HIS A CA 1
ATOM 924 C C . HIS A 1 110 ? -18.931 15.721 -3.612 1.00 90.88 110 HIS A C 1
ATOM 926 O O . HIS A 1 110 ? -17.781 15.552 -3.184 1.00 90.88 110 HIS A O 1
ATOM 932 N N . PRO A 1 111 ? -19.281 16.880 -4.203 1.00 91.50 111 PRO A N 1
ATOM 933 C CA . PRO A 1 111 ? -18.332 17.975 -4.432 1.00 91.50 111 PRO A CA 1
ATOM 934 C C . PRO A 1 111 ? -17.677 18.512 -3.149 1.00 91.50 111 PRO A C 1
ATOM 936 O O . PRO A 1 111 ? -16.522 18.938 -3.162 1.00 91.50 111 PRO A O 1
ATOM 939 N N . GLU A 1 112 ? -18.381 18.455 -2.017 1.00 91.75 112 GLU A N 1
ATOM 940 C CA . GLU A 1 112 ? -17.893 18.891 -0.707 1.00 91.75 112 GLU A CA 1
ATOM 941 C C . GLU A 1 112 ? -16.802 17.980 -0.125 1.00 91.75 112 GLU A C 1
ATOM 943 O O . GLU A 1 112 ? -16.117 18.349 0.836 1.00 91.75 112 GLU A O 1
ATOM 948 N N . LEU A 1 113 ? -16.627 16.778 -0.686 1.00 88.38 113 LEU A N 1
ATOM 949 C CA . LEU A 1 113 ? -15.699 15.778 -0.172 1.00 88.38 113 LEU A CA 1
ATOM 950 C C . LEU A 1 113 ? -14.254 16.282 -0.201 1.00 88.38 113 LEU A C 1
ATOM 952 O O . LEU A 1 113 ? -13.512 16.050 0.751 1.00 88.38 113 LEU A O 1
ATOM 956 N N . VAL A 1 114 ? -13.860 17.010 -1.249 1.00 88.19 114 VAL A N 1
ATOM 957 C CA . VAL A 1 114 ? -12.489 17.522 -1.405 1.00 88.19 114 VAL A CA 1
ATOM 958 C C . VAL A 1 114 ? -12.111 18.437 -0.244 1.00 88.19 114 VAL A C 1
ATOM 960 O O . VAL A 1 114 ? -11.048 18.273 0.358 1.00 88.19 114 VAL A O 1
ATOM 963 N N . ASP A 1 115 ? -12.981 19.382 0.102 1.00 90.75 115 ASP A N 1
ATOM 964 C CA . ASP A 1 115 ? -12.693 20.341 1.164 1.00 90.75 115 ASP A CA 1
ATOM 965 C C . ASP A 1 115 ? -12.780 19.694 2.544 1.00 90.75 115 ASP A C 1
ATOM 967 O O . ASP A 1 115 ? -11.935 19.963 3.399 1.00 90.75 115 ASP A O 1
ATOM 971 N N . ARG A 1 116 ? -13.705 18.747 2.743 1.00 89.56 116 ARG A N 1
ATOM 972 C CA . ARG A 1 116 ? -13.743 17.933 3.968 1.00 89.56 116 ARG A CA 1
ATOM 973 C C . ARG A 1 116 ? -12.457 17.129 4.156 1.00 89.56 116 ARG A C 1
ATOM 975 O O . ARG A 1 116 ? -11.925 17.105 5.262 1.00 89.56 116 ARG A O 1
ATOM 982 N N . LEU A 1 117 ? -11.933 16.507 3.097 1.00 86.88 117 LEU A N 1
ATOM 983 C CA . LEU A 1 117 ? -10.690 15.732 3.153 1.00 86.88 117 LEU A CA 1
ATOM 984 C C . LEU A 1 117 ? -9.481 16.604 3.517 1.00 86.88 117 LEU A C 1
ATOM 986 O O . LEU A 1 117 ? -8.629 16.151 4.278 1.00 86.88 117 LEU A O 1
ATOM 990 N N . LYS A 1 118 ? -9.419 17.855 3.039 1.00 87.50 118 LYS A N 1
ATOM 991 C CA . LYS A 1 118 ? -8.358 18.810 3.414 1.00 87.50 118 LYS A CA 1
ATOM 992 C C . LYS A 1 118 ? -8.389 19.186 4.898 1.00 87.50 118 LYS A C 1
ATOM 994 O O . LYS A 1 118 ? -7.343 19.498 5.459 1.00 87.50 118 LYS A O 1
ATOM 999 N N . MET A 1 119 ? -9.567 19.176 5.525 1.00 89.75 119 MET A N 1
ATOM 1000 C CA . MET A 1 119 ? -9.729 19.503 6.948 1.00 89.75 119 MET A CA 1
ATOM 1001 C C . MET A 1 119 ? -9.412 18.329 7.880 1.00 89.75 119 MET A C 1
ATOM 1003 O O . MET A 1 119 ? -9.238 18.536 9.082 1.00 89.75 119 MET A O 1
ATOM 1007 N N . LEU A 1 120 ? -9.362 17.095 7.367 1.00 87.06 120 LEU A N 1
ATOM 1008 C CA . LEU A 1 120 ? -9.078 15.935 8.201 1.00 87.06 120 LEU A CA 1
ATOM 1009 C C . LEU A 1 120 ? -7.614 15.935 8.658 1.00 87.06 120 LEU A C 1
ATOM 1011 O O . LEU A 1 120 ? -6.708 16.186 7.857 1.00 87.06 120 LEU A O 1
ATOM 1015 N N . PRO A 1 121 ? -7.346 15.586 9.928 1.00 85.94 121 PRO A N 1
ATOM 1016 C CA . PRO A 1 121 ? -5.981 15.336 10.355 1.00 85.94 121 PRO A CA 1
ATOM 1017 C C . PRO A 1 121 ? -5.429 14.127 9.590 1.00 85.94 121 PRO A C 1
ATOM 1019 O O . PRO A 1 121 ? -6.151 13.174 9.304 1.00 85.94 121 PRO A O 1
ATOM 1022 N N . GLY A 1 122 ? -4.132 14.124 9.281 1.00 83.50 122 GLY A N 1
ATOM 1023 C CA . GLY A 1 122 ? -3.490 12.928 8.731 1.00 83.50 122 GLY A CA 1
ATOM 1024 C C . GLY A 1 122 ? -3.617 11.722 9.675 1.00 83.50 122 GLY A C 1
ATOM 1025 O O . GLY A 1 122 ? -3.810 11.880 10.880 1.00 83.50 122 GLY A O 1
ATOM 1026 N N . ARG A 1 123 ? -3.441 10.506 9.138 1.00 90.19 123 ARG A N 1
ATOM 1027 C CA . ARG A 1 123 ? -3.572 9.221 9.863 1.00 90.19 123 ARG A CA 1
ATOM 1028 C C . ARG A 1 123 ? -5.003 8.907 10.313 1.00 90.19 123 ARG A C 1
ATOM 1030 O O . ARG A 1 123 ? -5.193 8.286 11.361 1.00 90.19 123 ARG A O 1
ATOM 1037 N N . VAL A 1 124 ? -5.996 9.304 9.517 1.00 92.31 124 VAL A N 1
ATOM 1038 C CA . VAL A 1 124 ? -7.418 9.046 9.796 1.00 92.31 124 VAL A CA 1
ATOM 1039 C C . VAL A 1 124 ? -7.653 7.551 9.989 1.00 92.31 124 VAL A C 1
ATOM 1041 O O . VAL A 1 124 ? -7.290 6.754 9.124 1.00 92.31 124 VAL A O 1
ATOM 1044 N N . PHE A 1 125 ? -8.258 7.188 11.120 1.00 93.75 125 PHE A N 1
ATOM 1045 C CA . PHE A 1 125 ? -8.565 5.806 11.475 1.00 93.75 125 PHE A CA 1
ATOM 1046 C C . PHE A 1 125 ? -10.065 5.533 11.402 1.00 93.75 125 PHE A C 1
ATOM 1048 O O . PHE A 1 125 ? -10.874 6.267 11.978 1.00 93.75 125 PHE A O 1
ATOM 1055 N N . THR A 1 126 ? -10.434 4.430 10.766 1.00 94.19 126 THR A N 1
ATOM 1056 C CA . THR A 1 126 ? -11.813 3.940 10.742 1.00 94.19 126 THR A CA 1
ATOM 1057 C C . THR A 1 126 ? -11.855 2.413 10.817 1.00 94.19 126 THR A C 1
ATOM 1059 O O . THR A 1 126 ? -10.820 1.763 10.930 1.00 94.19 126 THR A O 1
ATOM 1062 N N . GLY A 1 127 ? -13.048 1.833 10.780 1.00 95.44 127 GLY A N 1
ATOM 1063 C CA . GLY A 1 127 ? -13.217 0.391 10.713 1.00 95.44 127 GLY A CA 1
ATOM 1064 C C . GLY A 1 127 ? -14.583 0.000 10.177 1.00 95.44 127 GLY A C 1
ATOM 1065 O O . GLY A 1 127 ? -15.536 0.776 10.285 1.00 95.44 127 GLY A O 1
ATOM 1066 N N . LYS A 1 128 ? -14.667 -1.195 9.603 1.00 96.25 128 LYS A N 1
ATOM 1067 C CA . LYS A 1 128 ? -15.918 -1.833 9.180 1.00 96.25 128 LYS A CA 1
ATOM 1068 C C . LYS A 1 128 ? -15.828 -3.345 9.363 1.00 96.25 128 LYS A C 1
ATOM 1070 O O . LYS A 1 128 ? -14.760 -3.880 9.653 1.00 96.25 128 LYS A O 1
ATOM 1075 N N . GLU A 1 129 ? -16.939 -4.038 9.158 1.00 95.88 129 GLU A N 1
ATOM 1076 C CA . GLU A 1 129 ? -16.923 -5.498 9.071 1.00 95.88 129 GLU A CA 1
ATOM 1077 C C . GLU A 1 129 ? -16.225 -5.957 7.786 1.00 95.88 129 GLU A C 1
ATOM 1079 O O . GLU A 1 129 ? -16.368 -5.369 6.708 1.00 95.88 129 GLU A O 1
ATOM 1084 N N . HIS A 1 130 ? -15.457 -7.029 7.915 1.00 95.19 130 HIS A N 1
ATOM 1085 C CA . HIS A 1 130 ? -14.811 -7.704 6.815 1.00 95.19 130 HIS A CA 1
ATOM 1086 C C . HIS A 1 130 ? -15.886 -8.360 5.925 1.00 95.19 130 HIS A C 1
ATOM 1088 O O . HIS A 1 130 ? -16.820 -8.979 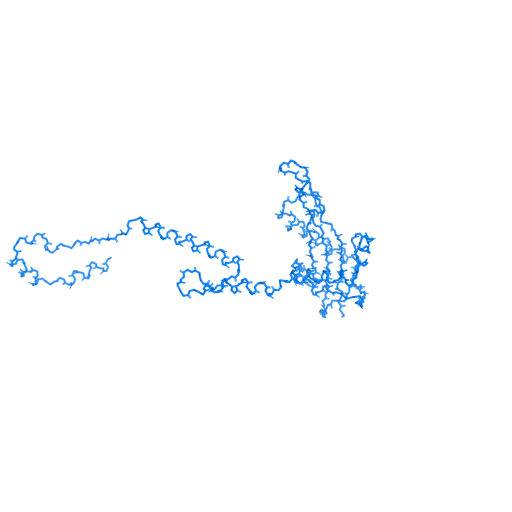6.445 1.00 95.19 130 HIS A O 1
ATOM 1094 N N . PRO A 1 131 ? -15.789 -8.260 4.584 1.00 91.56 131 PRO A N 1
ATOM 1095 C CA . PRO A 1 131 ? -16.793 -8.844 3.688 1.00 91.56 131 PRO A CA 1
ATOM 1096 C C . PRO A 1 131 ? -16.881 -10.374 3.814 1.00 91.56 131 PRO A C 1
ATOM 1098 O O . PRO A 1 131 ? -17.976 -10.942 3.815 1.00 91.56 131 PRO A O 1
ATOM 1101 N N . SER A 1 132 ? -15.735 -11.045 3.960 1.00 90.69 132 SER A N 1
ATOM 1102 C CA . SER A 1 132 ? -15.654 -12.484 4.247 1.00 90.69 132 SER A CA 1
ATOM 1103 C C . SER A 1 132 ? -15.930 -12.792 5.719 1.00 90.69 132 SER A C 1
ATOM 1105 O O . SER A 1 132 ? -15.397 -12.123 6.603 1.00 90.69 132 SER A O 1
ATOM 1107 N N . LYS A 1 133 ? -16.705 -13.853 5.975 1.00 85.38 133 LYS A N 1
ATOM 1108 C CA . LYS A 1 133 ? -16.941 -14.388 7.326 1.00 85.38 133 LYS A CA 1
ATOM 1109 C C . LYS A 1 133 ? -15.634 -14.913 7.928 1.00 85.38 133 LYS A C 1
ATOM 1111 O O . LYS A 1 133 ? -14.836 -15.510 7.209 1.00 85.38 133 LYS A O 1
ATOM 1116 N N . ASN A 1 134 ? -15.452 -14.723 9.232 1.00 85.19 134 ASN A N 1
ATOM 1117 C CA . ASN A 1 134 ? -14.299 -15.204 10.004 1.00 85.19 134 ASN A CA 1
ATOM 1118 C C . ASN A 1 134 ? -12.929 -14.698 9.527 1.00 85.19 134 ASN A C 1
ATOM 1120 O O . ASN A 1 134 ? -11.905 -15.343 9.746 1.00 85.19 134 ASN A O 1
ATOM 1124 N N . ALA A 1 135 ? -12.903 -13.552 8.849 1.00 91.94 135 ALA A N 1
ATOM 1125 C CA . ALA A 1 135 ? -11.675 -12.920 8.400 1.00 91.94 135 ALA A CA 1
ATOM 1126 C C . ALA A 1 135 ? -11.492 -11.575 9.097 1.00 91.94 135 ALA A C 1
ATOM 1128 O O . ALA A 1 135 ? -12.447 -10.833 9.325 1.00 91.94 135 ALA A O 1
ATOM 1129 N N . GLN A 1 136 ? -10.240 -11.275 9.425 1.00 94.88 136 GLN A N 1
ATOM 1130 C CA . GLN A 1 136 ? -9.831 -10.011 10.010 1.00 94.88 136 GLN A CA 1
ATOM 1131 C C . GLN A 1 136 ? -8.615 -9.486 9.264 1.00 94.88 136 GLN A C 1
ATOM 1133 O O . GLN A 1 136 ? -7.685 -10.242 8.956 1.00 94.88 136 GLN A O 1
ATOM 1138 N N . ALA A 1 137 ? -8.605 -8.185 9.003 1.00 96.56 137 ALA A N 1
ATOM 1139 C CA . ALA A 1 137 ? -7.483 -7.533 8.350 1.00 96.56 137 ALA A CA 1
ATOM 1140 C C . ALA A 1 137 ? -7.333 -6.073 8.789 1.00 96.56 137 ALA A C 1
ATOM 1142 O O . ALA A 1 137 ? -8.238 -5.482 9.376 1.00 96.56 137 ALA A O 1
ATOM 1143 N N . VAL A 1 138 ? -6.180 -5.477 8.494 1.00 97.62 138 VAL A N 1
ATOM 1144 C CA . VAL A 1 138 ? -5.950 -4.039 8.666 1.00 97.62 138 VAL A CA 1
ATOM 1145 C C . VAL A 1 138 ? -5.399 -3.469 7.372 1.00 97.62 138 VAL A C 1
ATOM 1147 O O . VAL A 1 138 ? -4.356 -3.900 6.883 1.00 97.62 138 VAL A O 1
ATOM 1150 N N . PHE A 1 139 ? -6.107 -2.492 6.825 1.00 98.12 139 PHE A N 1
ATOM 1151 C CA . PHE A 1 139 ? -5.707 -1.738 5.651 1.00 98.12 139 PHE A CA 1
ATOM 1152 C C . PHE A 1 139 ? -4.923 -0.486 6.046 1.00 98.12 139 PHE A C 1
ATOM 1154 O O . PHE A 1 139 ? -5.299 0.234 6.973 1.00 98.12 139 PHE A O 1
ATOM 1161 N N . PHE A 1 140 ? -3.881 -0.180 5.280 1.00 97.94 140 PHE A N 1
ATOM 1162 C CA . PHE A 1 140 ? -3.075 1.023 5.401 1.00 97.94 140 PHE A CA 1
ATOM 1163 C C . PHE A 1 140 ? -2.884 1.692 4.041 1.00 97.94 140 PHE A C 1
ATOM 1165 O O . PHE A 1 140 ? -2.507 1.056 3.060 1.00 97.94 140 PHE A O 1
ATOM 1172 N N . CYS A 1 141 ? -3.050 3.011 4.020 1.00 96.50 141 CYS A N 1
ATOM 1173 C CA . CYS A 1 141 ? -2.710 3.871 2.897 1.00 96.50 141 CYS A CA 1
ATOM 1174 C C . CYS A 1 141 ? -1.532 4.766 3.294 1.00 96.50 141 CYS A C 1
ATOM 1176 O O . CYS A 1 141 ? -1.658 5.645 4.156 1.00 96.50 141 CYS A O 1
ATOM 1178 N N . TYR A 1 142 ? -0.378 4.537 2.671 1.00 95.88 142 TYR A N 1
ATOM 1179 C CA . TYR A 1 142 ? 0.845 5.302 2.893 1.00 95.88 142 TYR A CA 1
ATOM 1180 C C . TYR A 1 142 ? 1.159 6.182 1.687 1.00 95.88 142 TYR A C 1
ATOM 1182 O O . TYR A 1 142 ? 1.057 5.744 0.544 1.00 95.88 142 TYR A O 1
ATOM 1190 N N . ARG A 1 143 ? 1.626 7.404 1.945 1.00 94.38 143 ARG A N 1
ATOM 1191 C CA . ARG A 1 143 ? 2.348 8.212 0.961 1.00 94.38 143 ARG A CA 1
ATOM 1192 C C . ARG A 1 143 ? 3.841 8.029 1.205 1.00 94.38 143 ARG A C 1
ATOM 1194 O O . ARG A 1 143 ? 4.333 8.333 2.293 1.00 94.38 143 ARG A O 1
ATOM 1201 N N . ILE A 1 144 ? 4.553 7.507 0.216 1.00 92.38 144 ILE A N 1
ATOM 1202 C CA . ILE A 1 144 ? 5.999 7.306 0.268 1.00 92.38 144 ILE A CA 1
ATOM 1203 C C . ILE A 1 144 ? 6.649 8.445 -0.520 1.00 92.38 144 ILE A C 1
ATOM 1205 O O . ILE A 1 144 ? 6.412 8.514 -1.727 1.00 92.38 144 ILE A O 1
ATOM 1209 N N . PRO A 1 145 ? 7.429 9.336 0.121 1.00 91.88 145 PRO A N 1
ATOM 1210 C CA . PRO A 1 145 ? 8.138 10.402 -0.582 1.00 91.88 145 PRO A CA 1
ATOM 1211 C C . PRO A 1 145 ? 8.992 9.869 -1.737 1.00 91.88 145 PRO A C 1
ATOM 1213 O O . PRO A 1 145 ? 9.438 8.719 -1.696 1.00 91.88 145 PRO A O 1
ATOM 1216 N N . ARG A 1 146 ? 9.234 10.701 -2.749 1.00 89.81 146 ARG A N 1
ATOM 1217 C CA . ARG A 1 146 ? 10.140 10.409 -3.872 1.00 89.81 146 ARG A CA 1
ATOM 1218 C C . ARG A 1 146 ? 11.013 11.630 -4.174 1.00 89.81 146 ARG A C 1
ATOM 1220 O O . ARG A 1 146 ? 10.628 12.726 -3.767 1.00 89.81 146 ARG A O 1
ATOM 1227 N N . PRO A 1 147 ? 12.157 11.452 -4.863 1.00 85.44 147 PRO A N 1
ATOM 1228 C CA . PRO A 1 147 ? 12.952 12.574 -5.341 1.00 85.44 147 PRO A CA 1
ATOM 1229 C C . PRO A 1 147 ? 12.102 13.494 -6.218 1.00 85.44 147 PRO A C 1
ATOM 1231 O O . PRO A 1 147 ? 11.418 13.035 -7.136 1.00 85.44 147 PRO A O 1
ATOM 1234 N N . ASP A 1 148 ? 12.137 14.782 -5.911 1.00 86.25 148 ASP A N 1
ATOM 1235 C CA . ASP A 1 148 ? 11.426 15.809 -6.651 1.00 86.25 148 ASP A CA 1
ATOM 1236 C C . ASP A 1 148 ? 12.354 16.440 -7.686 1.00 86.25 148 ASP A C 1
ATOM 1238 O O . ASP A 1 148 ? 13.111 17.367 -7.400 1.00 86.25 148 ASP A O 1
ATOM 1242 N N . TYR A 1 149 ? 12.290 15.910 -8.905 1.00 83.31 149 TYR A N 1
ATOM 1243 C CA . TYR A 1 149 ? 13.095 16.375 -10.036 1.00 83.31 149 TYR A CA 1
ATOM 1244 C C . TYR A 1 149 ? 12.695 17.770 -10.538 1.00 83.31 149 TYR A C 1
ATOM 1246 O O . TYR A 1 149 ? 13.399 18.343 -11.365 1.00 83.31 149 TYR A O 1
ATOM 1254 N N . SER A 1 150 ? 11.561 18.316 -10.079 1.00 81.31 150 SER A N 1
ATOM 1255 C CA . SER A 1 150 ? 11.133 19.673 -10.444 1.00 81.31 150 SER A CA 1
ATOM 1256 C C . SER A 1 150 ? 11.820 20.756 -9.610 1.00 81.31 150 SER A C 1
ATOM 1258 O O . SER A 1 150 ? 11.862 21.919 -10.014 1.00 81.31 150 SER A O 1
ATOM 1260 N N . LEU A 1 151 ? 12.372 20.380 -8.454 1.00 79.75 151 LEU A N 1
ATOM 1261 C CA . LEU A 1 151 ? 13.111 21.276 -7.580 1.00 79.75 151 LEU A CA 1
ATOM 1262 C C . LEU A 1 151 ? 14.589 21.292 -7.970 1.00 79.75 151 LEU A C 1
ATOM 1264 O O . LEU A 1 151 ? 15.175 20.255 -8.285 1.00 79.75 151 LEU A O 1
ATOM 1268 N N . ALA A 1 152 ? 15.189 22.484 -7.911 1.00 68.75 152 ALA A N 1
ATOM 1269 C CA . ALA A 1 152 ? 16.625 22.641 -8.085 1.00 68.75 152 ALA A CA 1
ATOM 1270 C C . ALA A 1 152 ? 17.358 21.785 -7.041 1.00 68.75 152 ALA A C 1
ATOM 1272 O O . ALA A 1 152 ? 17.177 21.966 -5.836 1.00 68.75 152 ALA A O 1
ATOM 1273 N N . GLY A 1 153 ? 18.157 20.849 -7.532 1.00 63.00 153 GLY A N 1
ATOM 1274 C CA . GLY A 1 153 ? 19.064 20.006 -6.769 1.00 63.00 153 GLY A CA 1
ATOM 1275 C C . GLY A 1 153 ? 20.340 19.815 -7.579 1.00 63.00 153 GLY A C 1
ATOM 1276 O O . GLY A 1 153 ? 20.380 20.170 -8.761 1.00 63.00 153 GLY A O 1
ATOM 1277 N N . ASP A 1 154 ? 21.375 19.279 -6.944 1.00 65.75 154 ASP A N 1
ATOM 1278 C CA . ASP A 1 154 ?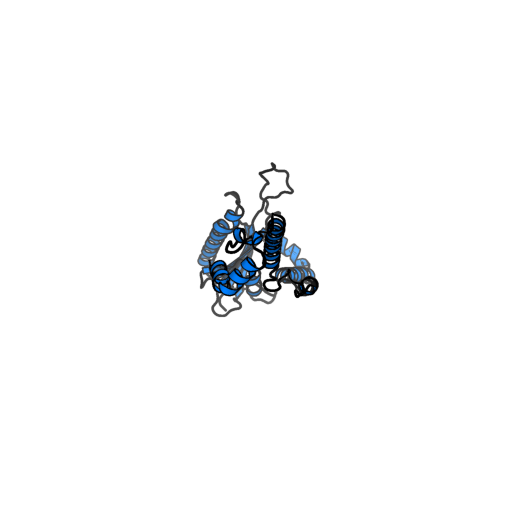 22.545 18.803 -7.679 1.00 65.75 154 ASP A CA 1
ATOM 1279 C C . ASP A 1 154 ? 22.123 17.627 -8.580 1.00 65.75 154 ASP A C 1
ATOM 1281 O O . ASP A 1 154 ? 21.159 16.930 -8.252 1.00 65.75 154 ASP A O 1
ATOM 1285 N N . GLU A 1 155 ? 22.819 17.400 -9.705 1.00 59.06 155 GLU A N 1
ATOM 1286 C CA . GLU A 1 155 ? 22.449 16.390 -10.726 1.00 59.06 155 GLU A CA 1
ATOM 1287 C C . GLU A 1 155 ? 22.193 14.979 -10.144 1.00 59.06 155 GLU A C 1
ATOM 1289 O O . GLU A 1 155 ? 21.445 14.200 -10.735 1.00 59.06 155 GLU A O 1
ATOM 1294 N N . ASP A 1 156 ? 22.739 14.686 -8.956 1.00 60.62 156 ASP A N 1
ATOM 1295 C CA . ASP A 1 156 ? 22.625 13.404 -8.255 1.00 60.62 156 ASP A CA 1
ATOM 1296 C C . ASP A 1 156 ? 21.810 13.440 -6.937 1.00 60.62 156 ASP A C 1
ATOM 1298 O O . ASP A 1 156 ? 21.508 12.381 -6.380 1.00 60.62 156 ASP A O 1
ATOM 1302 N N . GLU A 1 157 ? 21.406 14.609 -6.419 1.00 69.62 157 GLU A N 1
ATOM 1303 C CA . GLU A 1 157 ? 20.725 14.730 -5.114 1.00 69.62 157 GLU A CA 1
ATOM 1304 C C . GLU A 1 157 ? 19.503 15.659 -5.163 1.00 69.62 157 GLU A C 1
ATOM 1306 O O . GLU A 1 157 ? 19.528 16.824 -4.760 1.00 69.62 157 GLU A O 1
ATOM 1311 N N . HIS A 1 158 ? 18.371 15.104 -5.603 1.00 81.69 158 HIS A N 1
ATOM 1312 C CA . HIS A 1 158 ? 17.080 15.783 -5.503 1.00 81.69 158 HIS A CA 1
ATOM 1313 C C . HIS A 1 158 ? 16.433 15.590 -4.120 1.00 81.69 158 HIS A C 1
ATOM 1315 O O . HIS A 1 158 ? 16.450 14.480 -3.565 1.00 81.69 158 HIS A O 1
ATOM 1321 N N . PRO A 1 159 ? 15.789 16.634 -3.561 1.00 86.25 159 PRO A N 1
ATOM 1322 C CA . PRO A 1 159 ? 15.084 16.527 -2.292 1.00 86.25 159 PRO A CA 1
ATOM 1323 C C . PRO A 1 159 ? 13.908 15.552 -2.405 1.00 86.25 159 PRO A C 1
ATOM 1325 O O . PRO A 1 159 ? 13.152 15.562 -3.373 1.00 86.25 159 PRO A O 1
ATOM 1328 N N . TRP A 1 160 ? 13.724 14.711 -1.387 1.00 88.44 160 TRP A N 1
ATOM 1329 C CA . TRP A 1 160 ? 12.593 13.788 -1.331 1.00 88.44 160 TRP A CA 1
ATOM 1330 C C . TRP A 1 160 ? 11.368 14.498 -0.761 1.00 88.44 160 TRP A C 1
ATOM 1332 O O . TRP A 1 160 ? 11.318 14.787 0.438 1.00 88.44 160 TRP A O 1
ATOM 1342 N N . THR A 1 161 ? 10.367 14.750 -1.601 1.00 88.00 161 THR A N 1
ATOM 1343 C CA . THR A 1 161 ? 9.140 15.449 -1.204 1.00 88.00 161 THR A CA 1
ATOM 1344 C C . THR A 1 161 ? 7.963 14.490 -1.115 1.00 88.00 161 THR A C 1
ATOM 1346 O O . THR A 1 161 ? 7.957 13.382 -1.662 1.00 88.00 161 THR A O 1
ATOM 1349 N N . GLU A 1 162 ? 6.956 14.886 -0.343 1.00 89.38 162 GLU A N 1
ATOM 1350 C CA . GLU A 1 162 ? 5.731 14.107 -0.228 1.00 89.38 162 GLU A CA 1
ATOM 1351 C C . GLU A 1 162 ? 4.863 14.256 -1.479 1.00 89.38 162 GLU A C 1
ATOM 1353 O O . GLU A 1 162 ? 4.213 13.298 -1.898 1.00 89.38 162 GLU A O 1
ATOM 1358 N N . GLU A 1 163 ? 4.892 15.447 -2.066 1.00 87.44 163 GLU A N 1
ATOM 1359 C CA . GLU A 1 163 ? 4.176 15.882 -3.254 1.00 87.44 163 GLU A CA 1
ATOM 1360 C C . GLU A 1 163 ? 4.547 15.010 -4.455 1.00 87.44 163 GLU A C 1
ATOM 1362 O O . GLU A 1 163 ? 3.651 14.419 -5.064 1.00 87.44 163 GLU A O 1
ATOM 1367 N N . ALA A 1 164 ? 5.852 14.826 -4.698 1.00 86.50 164 ALA A N 1
ATOM 1368 C CA . ALA A 1 164 ? 6.388 13.909 -5.708 1.00 86.50 164 ALA A CA 1
ATOM 1369 C C . ALA A 1 164 ? 6.223 12.422 -5.331 1.00 86.50 164 ALA A C 1
ATOM 1371 O O . ALA A 1 164 ? 6.460 11.527 -6.145 1.00 86.50 164 ALA A O 1
ATOM 1372 N N . GLY A 1 165 ? 5.831 12.139 -4.086 1.00 86.88 165 GLY A N 1
ATOM 1373 C CA . GLY A 1 165 ? 5.723 10.794 -3.542 1.00 86.88 165 GLY A CA 1
ATOM 1374 C C . GLY A 1 165 ? 4.640 9.935 -4.192 1.00 86.88 165 GLY A C 1
ATOM 1375 O O . GLY A 1 165 ? 3.665 10.424 -4.753 1.00 86.88 165 GLY A O 1
ATOM 1376 N N . GLU A 1 166 ? 4.749 8.623 -4.024 1.00 88.06 166 GLU A N 1
ATOM 1377 C CA . GLU A 1 166 ? 3.768 7.654 -4.516 1.00 88.06 166 GLU A CA 1
ATOM 1378 C C . GLU A 1 166 ? 2.829 7.199 -3.390 1.00 88.06 166 GLU A C 1
ATOM 1380 O O . GLU A 1 166 ? 3.241 7.055 -2.236 1.00 88.06 166 GLU A O 1
ATOM 1385 N N . THR A 1 167 ? 1.560 6.952 -3.718 1.00 92.00 167 THR A N 1
ATOM 1386 C CA . THR A 1 167 ? 0.607 6.340 -2.781 1.00 92.00 167 THR A CA 1
ATOM 1387 C C . THR A 1 167 ? 0.670 4.820 -2.898 1.00 92.00 167 THR A C 1
ATOM 1389 O O . THR A 1 167 ? 0.586 4.277 -3.996 1.00 92.00 167 THR A O 1
ATOM 1392 N N . LYS A 1 168 ? 0.810 4.128 -1.765 1.00 92.69 168 LYS A N 1
ATOM 1393 C CA . LYS A 1 168 ? 0.854 2.665 -1.681 1.00 92.69 168 LYS A CA 1
ATOM 1394 C C . LYS A 1 168 ? -0.156 2.141 -0.673 1.00 92.69 168 LYS A C 1
ATOM 1396 O O . LYS A 1 168 ? -0.337 2.722 0.401 1.00 92.69 168 LYS A O 1
ATOM 1401 N N . TRP A 1 169 ? -0.798 1.042 -1.041 1.00 95.44 169 TRP A N 1
ATOM 1402 C CA . TRP A 1 169 ? -1.784 0.340 -0.232 1.00 95.44 169 TRP A CA 1
ATOM 1403 C C . TRP A 1 169 ? -1.162 -0.925 0.341 1.00 95.44 169 TRP A C 1
ATOM 1405 O O . TRP A 1 169 ? -0.373 -1.584 -0.326 1.00 95.44 169 TRP A O 1
ATOM 1415 N N . TYR A 1 170 ? -1.505 -1.233 1.587 1.00 97.00 170 TYR A N 1
ATOM 1416 C CA . TYR A 1 170 ? -1.070 -2.448 2.262 1.00 97.00 170 TYR A CA 1
ATOM 1417 C C . TYR A 1 170 ? -2.244 -3.023 3.039 1.00 97.00 170 TYR A C 1
ATOM 1419 O O . TYR A 1 170 ? -2.880 -2.306 3.812 1.00 97.00 170 TYR A O 1
ATOM 1427 N N . LEU A 1 171 ? -2.513 -4.310 2.871 1.00 96.81 171 LEU A N 1
ATOM 1428 C CA . LEU A 1 171 ? -3.523 -5.031 3.633 1.00 96.81 171 LEU A CA 1
ATOM 1429 C C . LEU A 1 171 ? -2.847 -6.153 4.414 1.00 96.81 171 LEU A C 1
ATOM 1431 O O . LEU A 1 171 ? -2.264 -7.059 3.827 1.00 96.81 171 LEU A O 1
ATOM 1435 N N . TYR A 1 172 ? -2.921 -6.085 5.739 1.00 97.38 172 TYR A N 1
ATOM 1436 C CA . TYR A 1 172 ? -2.396 -7.114 6.629 1.00 97.38 172 TYR A CA 1
ATOM 1437 C C . TYR A 1 172 ? -3.519 -8.062 7.044 1.00 97.38 172 TYR A C 1
ATOM 1439 O O . TYR A 1 172 ? -4.432 -7.639 7.754 1.00 97.38 172 TYR A O 1
ATOM 1447 N N . ALA A 1 173 ? -3.455 -9.328 6.636 1.00 94.81 173 ALA A N 1
ATOM 1448 C CA . ALA A 1 173 ? -4.406 -10.352 7.065 1.00 94.81 173 ALA A CA 1
ATOM 1449 C C . ALA A 1 173 ? -3.973 -10.954 8.409 1.00 94.81 173 ALA A C 1
ATOM 1451 O O . ALA A 1 173 ? -2.870 -11.485 8.525 1.00 94.81 173 ALA A O 1
ATOM 1452 N N . LEU A 1 174 ? -4.839 -10.904 9.427 1.00 93.25 174 LEU A N 1
ATOM 1453 C CA . LEU A 1 174 ? -4.479 -11.353 10.781 1.00 93.25 174 LEU A CA 1
ATOM 1454 C C . LEU A 1 174 ? -4.259 -12.868 10.856 1.00 93.25 174 LEU A C 1
ATOM 1456 O O . LEU A 1 174 ? 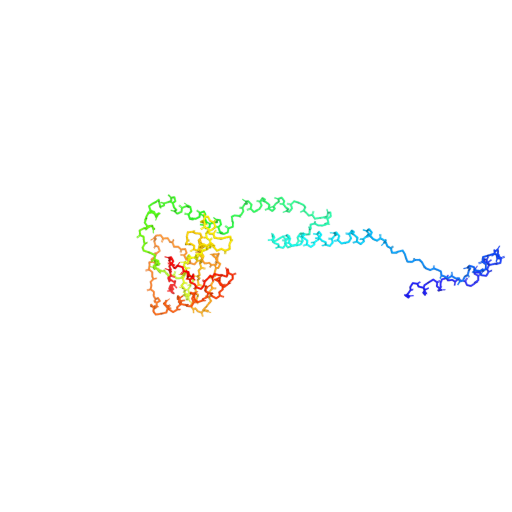-3.379 -13.316 11.580 1.00 93.25 174 LEU A O 1
ATOM 1460 N N . ALA A 1 175 ? -5.039 -13.650 10.106 1.00 90.44 175 ALA A N 1
ATOM 1461 C CA . ALA A 1 175 ? -4.986 -15.110 10.170 1.00 90.44 175 ALA A CA 1
ATOM 1462 C C . ALA A 1 175 ? -3.699 -15.698 9.564 1.00 90.44 175 ALA A C 1
ATOM 1464 O O . ALA A 1 175 ? -3.149 -16.657 10.096 1.00 90.44 175 ALA A O 1
ATOM 1465 N N . SER A 1 176 ? -3.229 -15.141 8.445 1.00 92.38 176 SER A N 1
ATOM 1466 C CA . SER A 1 176 ? -2.043 -15.625 7.725 1.00 92.38 176 SER A CA 1
ATOM 1467 C C . SER A 1 176 ? -0.785 -14.801 7.994 1.00 92.38 176 SER A C 1
ATOM 1469 O O . SER A 1 176 ? 0.294 -15.183 7.550 1.00 92.38 176 SER A O 1
ATOM 1471 N N . GLU A 1 177 ? -0.922 -13.653 8.660 1.00 93.31 177 GLU A N 1
ATOM 1472 C CA . GLU A 1 177 ? 0.104 -12.611 8.762 1.00 93.31 177 GLU A CA 1
ATOM 1473 C C . GLU A 1 177 ? 0.648 -12.112 7.405 1.00 93.31 177 GLU A C 1
ATOM 1475 O O . GLU A 1 177 ? 1.715 -11.494 7.346 1.00 93.31 177 GLU A O 1
ATOM 1480 N N . ALA A 1 178 ? -0.076 -12.363 6.309 1.00 93.56 178 ALA A N 1
ATOM 1481 C CA . ALA A 1 178 ? 0.318 -11.946 4.970 1.00 93.56 178 ALA A CA 1
ATOM 1482 C C . ALA A 1 178 ? 0.083 -10.444 4.754 1.00 93.56 178 ALA A C 1
ATOM 1484 O O . ALA A 1 178 ? -0.878 -9.868 5.272 1.00 93.56 178 ALA A O 1
ATOM 1485 N N . ILE A 1 179 ? 0.957 -9.827 3.954 1.00 94.69 179 ILE A N 1
ATOM 1486 C CA . ILE A 1 179 ? 0.839 -8.437 3.510 1.00 94.69 179 ILE A CA 1
ATOM 1487 C C . ILE A 1 179 ? 0.562 -8.441 2.011 1.00 94.69 179 ILE A C 1
ATOM 1489 O O . ILE A 1 179 ? 1.416 -8.858 1.231 1.00 94.69 179 ILE A O 1
ATOM 1493 N N . TYR A 1 180 ? -0.612 -7.949 1.630 1.00 92.25 180 TYR A N 1
ATOM 1494 C CA . TYR A 1 180 ? -0.985 -7.716 0.238 1.00 92.25 180 TYR A CA 1
ATOM 1495 C C . TYR A 1 180 ? -0.698 -6.261 -0.125 1.00 92.25 180 TYR A C 1
ATOM 1497 O O . TYR A 1 180 ? -0.979 -5.359 0.667 1.00 92.25 180 TYR A O 1
ATOM 1505 N N . GLU A 1 181 ? -0.126 -6.038 -1.306 1.00 92.50 181 GLU A N 1
ATOM 1506 C CA . GLU A 1 181 ? 0.279 -4.710 -1.798 1.00 92.50 181 GLU A CA 1
ATOM 1507 C C . GLU A 1 181 ? -0.461 -4.299 -3.076 1.00 92.50 181 GLU A C 1
ATOM 1509 O O . GLU A 1 181 ? -0.473 -3.119 -3.428 1.00 92.50 181 GLU A O 1
ATOM 1514 N N . GLU A 1 182 ? -1.058 -5.264 -3.778 1.00 87.75 182 GLU A N 1
ATOM 1515 C CA . GLU A 1 182 ? -1.698 -5.050 -5.068 1.00 87.75 182 GLU A CA 1
ATOM 1516 C C . GLU A 1 182 ? -3.077 -4.402 -4.864 1.00 87.75 182 GLU A C 1
ATOM 1518 O O . GLU A 1 182 ? -3.950 -5.021 -4.249 1.00 87.75 182 GLU A O 1
ATOM 1523 N N . PRO A 1 183 ? -3.323 -3.170 -5.361 1.00 88.88 183 PRO A N 1
ATOM 1524 C CA . PRO A 1 183 ? -4.612 -2.501 -5.191 1.00 88.88 183 PRO A CA 1
ATOM 1525 C C . PRO A 1 183 ? -5.796 -3.344 -5.665 1.00 88.88 183 PRO A C 1
ATOM 1527 O O . PRO A 1 183 ? -6.865 -3.281 -5.055 1.00 88.88 183 PRO A O 1
ATOM 1530 N N . ALA A 1 184 ? -5.581 -4.177 -6.688 1.00 86.31 184 ALA A N 1
ATOM 1531 C CA . ALA A 1 184 ? -6.598 -5.070 -7.215 1.00 86.31 184 ALA A CA 1
ATOM 1532 C C . ALA A 1 184 ? -7.114 -6.112 -6.226 1.00 86.31 184 ALA A C 1
ATOM 1534 O O . ALA A 1 184 ? -8.296 -6.440 -6.232 1.00 86.31 184 ALA A O 1
ATOM 1535 N N . GLU A 1 185 ? -6.252 -6.591 -5.336 1.00 88.12 185 GLU A N 1
ATOM 1536 C CA . GLU A 1 185 ? -6.623 -7.563 -4.307 1.00 88.12 185 GLU A CA 1
ATOM 1537 C C . GLU A 1 185 ? -7.274 -6.886 -3.090 1.00 88.12 185 GLU A C 1
ATOM 1539 O O . GLU A 1 185 ? -7.904 -7.543 -2.264 1.00 88.12 185 GLU A O 1
ATOM 1544 N N . ILE A 1 186 ? -7.118 -5.564 -2.962 1.00 93.25 186 ILE A N 1
ATOM 1545 C CA . ILE A 1 186 ? -7.474 -4.801 -1.761 1.00 93.25 186 ILE A CA 1
ATOM 1546 C C . ILE A 1 186 ? -8.783 -4.023 -1.942 1.00 93.25 186 ILE A C 1
ATOM 1548 O O . ILE A 1 186 ? -9.555 -3.905 -0.986 1.00 93.25 186 ILE A O 1
ATOM 1552 N N . VAL A 1 187 ? -9.039 -3.475 -3.135 1.00 93.69 187 VAL A N 1
ATOM 1553 C CA . VAL A 1 187 ? -10.111 -2.494 -3.384 1.00 93.69 187 VAL A CA 1
ATOM 1554 C C . VAL A 1 187 ? -11.489 -2.986 -2.940 1.00 93.69 187 VAL A C 1
ATOM 1556 O O . VAL A 1 187 ? -12.170 -2.298 -2.175 1.00 93.69 187 VAL A O 1
ATOM 1559 N N . ASP A 1 188 ? -11.872 -4.203 -3.324 1.00 91.94 188 ASP A N 1
ATOM 1560 C CA . ASP A 1 188 ? -13.184 -4.768 -2.990 1.00 91.94 188 ASP A CA 1
ATOM 1561 C C . ASP A 1 188 ? -13.330 -5.045 -1.490 1.00 91.94 188 ASP A C 1
ATOM 1563 O O . ASP A 1 188 ? -14.426 -4.961 -0.931 1.00 91.94 188 ASP A O 1
ATOM 1567 N N . ILE A 1 189 ? -12.215 -5.311 -0.807 1.00 93.69 189 ILE A N 1
ATOM 1568 C CA . ILE A 1 189 ? -12.202 -5.574 0.629 1.00 93.69 189 ILE A CA 1
ATOM 1569 C C . ILE A 1 189 ? -12.480 -4.285 1.407 1.00 93.69 189 ILE A C 1
ATOM 1571 O O . ILE A 1 189 ? -13.223 -4.311 2.390 1.00 93.69 189 ILE A O 1
ATOM 1575 N N . ILE A 1 190 ? -11.940 -3.146 0.964 1.00 94.44 190 ILE A N 1
ATOM 1576 C CA . ILE A 1 190 ? -12.050 -1.861 1.676 1.00 94.44 190 ILE A CA 1
ATOM 1577 C C . ILE A 1 190 ? -13.239 -0.998 1.229 1.00 94.44 190 ILE A C 1
ATOM 1579 O O . ILE A 1 190 ? -13.613 -0.066 1.948 1.00 94.44 190 ILE A O 1
ATOM 1583 N N . ARG A 1 191 ? -13.862 -1.308 0.083 1.00 93.38 191 ARG A N 1
ATOM 1584 C CA . ARG A 1 191 ? -14.986 -0.537 -0.472 1.00 93.38 191 ARG A CA 1
ATOM 1585 C C . ARG A 1 191 ? -16.104 -0.355 0.559 1.00 93.38 191 ARG A C 1
ATOM 1587 O O . ARG A 1 191 ? -16.475 -1.292 1.268 1.00 93.38 191 ARG A O 1
ATOM 1594 N N . SER A 1 192 ? -16.600 0.874 0.671 1.00 91.81 192 SER A N 1
ATOM 1595 C CA . SER A 1 192 ? -17.588 1.294 1.668 1.00 91.81 192 SER A CA 1
ATOM 1596 C C . SER A 1 192 ? -18.524 2.338 1.062 1.00 91.81 192 SER A C 1
ATOM 1598 O O . SER A 1 192 ? -18.095 3.139 0.234 1.00 91.81 192 SER A O 1
ATOM 1600 N N . THR A 1 193 ? -19.777 2.349 1.502 1.00 90.19 193 THR A N 1
ATOM 1601 C CA . THR A 1 193 ? -20.772 3.389 1.191 1.00 90.19 193 THR A CA 1
ATOM 1602 C C . THR A 1 193 ? -21.026 4.273 2.421 1.00 90.19 193 THR A C 1
ATOM 1604 O O . THR A 1 193 ? -20.648 3.877 3.530 1.00 90.19 193 THR A O 1
ATOM 1607 N N . PRO A 1 194 ? -21.678 5.443 2.283 1.00 87.62 194 PRO A N 1
ATOM 1608 C CA . PRO A 1 194 ? -22.066 6.283 3.423 1.00 87.62 194 PRO A CA 1
ATOM 1609 C C . PRO A 1 194 ? -22.896 5.557 4.496 1.00 87.62 194 PRO A C 1
ATOM 1611 O O . PRO A 1 194 ? -22.845 5.921 5.668 1.00 87.62 194 PRO A O 1
ATOM 1614 N N . GLU A 1 195 ? -23.626 4.509 4.116 1.00 91.00 195 GLU A N 1
ATOM 1615 C CA . GLU A 1 195 ? -24.473 3.697 4.997 1.00 91.00 195 GLU A CA 1
ATOM 1616 C C . GLU A 1 195 ? -23.701 2.565 5.685 1.00 91.00 195 GLU A C 1
ATOM 1618 O O . GLU A 1 195 ? -24.243 1.882 6.555 1.00 91.00 195 GLU A O 1
ATOM 1623 N N . THR A 1 196 ? -22.441 2.336 5.299 1.00 92.50 196 THR A N 1
ATOM 1624 C CA . THR A 1 196 ? -21.624 1.269 5.879 1.00 92.50 196 THR A CA 1
ATOM 1625 C C . THR A 1 196 ? -21.348 1.585 7.353 1.00 92.50 196 THR A C 1
ATOM 1627 O O . THR A 1 196 ? -20.736 2.615 7.655 1.00 92.50 196 THR A O 1
ATOM 1630 N N . PRO A 1 197 ? -21.767 0.720 8.296 1.00 93.31 197 PRO A N 1
ATOM 1631 C CA . PRO A 1 197 ? -21.606 0.994 9.713 1.00 93.31 197 PRO A CA 1
ATOM 1632 C C . PRO A 1 197 ? -20.130 0.968 10.104 1.00 93.31 197 PRO A C 1
ATOM 1634 O O . PRO A 1 197 ? -19.362 0.093 9.693 1.00 93.31 197 PRO A O 1
ATOM 1637 N N . ARG A 1 198 ? -19.740 1.913 10.962 1.00 94.81 198 ARG A N 1
ATOM 1638 C CA . ARG A 1 198 ? -18.399 1.932 11.543 1.00 94.81 198 ARG A CA 1
ATOM 1639 C C . ARG A 1 198 ? -18.298 0.870 12.631 1.00 94.81 198 ARG A C 1
ATOM 1641 O O . ARG A 1 198 ? -18.963 0.979 13.659 1.00 94.81 198 ARG A O 1
ATOM 1648 N N . VAL A 1 199 ? -17.425 -0.112 12.430 1.00 93.88 199 VAL A N 1
ATOM 1649 C CA . VAL A 1 199 ? -17.210 -1.221 13.367 1.00 93.88 199 VAL A CA 1
ATOM 1650 C C . VAL A 1 199 ? -15.730 -1.321 13.698 1.00 93.88 199 VAL A C 1
ATOM 1652 O O . VAL A 1 199 ? -14.906 -1.475 12.801 1.00 93.88 199 VAL A O 1
ATOM 1655 N N . CYS A 1 200 ? -15.404 -1.228 14.990 1.00 94.06 200 CYS A N 1
ATOM 1656 C CA . CYS A 1 200 ? -14.049 -1.438 15.485 1.00 94.06 200 CYS A CA 1
ATOM 1657 C C . CYS A 1 200 ? -14.058 -2.480 16.614 1.00 94.06 200 CYS A C 1
ATOM 1659 O O . CYS A 1 200 ? -14.614 -2.211 17.680 1.00 94.06 200 CYS A O 1
ATOM 1661 N N . ARG A 1 201 ? -13.488 -3.663 16.374 1.00 93.50 201 ARG A N 1
ATOM 1662 C CA . ARG A 1 201 ? -13.420 -4.798 17.311 1.00 93.50 201 ARG A CA 1
ATOM 1663 C C . ARG A 1 201 ? -11.979 -5.239 17.605 1.00 93.50 201 ARG A C 1
ATOM 1665 O O . ARG A 1 201 ? -11.772 -5.947 18.586 1.00 93.50 201 ARG A O 1
ATOM 1672 N N . ILE A 1 202 ? -10.993 -4.841 16.795 1.00 91.19 202 ILE A N 1
ATOM 1673 C CA . ILE A 1 202 ? -9.595 -5.258 16.985 1.00 91.19 202 ILE A CA 1
ATOM 1674 C C . ILE A 1 202 ? -8.958 -4.480 18.148 1.00 91.19 202 ILE A C 1
ATOM 1676 O O . ILE A 1 202 ? -9.170 -3.279 18.327 1.00 91.19 202 ILE A O 1
ATOM 1680 N N . GLU A 1 203 ? -8.148 -5.162 18.959 1.00 92.62 203 GLU A N 1
ATOM 1681 C CA . GLU A 1 203 ? -7.449 -4.533 20.077 1.00 92.62 203 GLU A CA 1
ATOM 1682 C C . GLU A 1 203 ? -6.417 -3.492 19.597 1.00 92.62 203 GLU A C 1
ATOM 1684 O O . GLU A 1 203 ? -5.627 -3.722 18.678 1.00 92.62 203 GLU A O 1
ATOM 1689 N N . LYS A 1 204 ? -6.360 -2.338 20.276 1.00 90.56 204 LYS A N 1
ATOM 1690 C CA . LYS A 1 204 ? -5.427 -1.240 19.956 1.00 90.56 204 LYS A CA 1
ATOM 1691 C C . LYS A 1 204 ? -3.954 -1.657 19.982 1.00 90.56 204 LYS A C 1
ATOM 1693 O O . LYS A 1 204 ? -3.162 -1.135 19.193 1.00 90.56 204 LYS A O 1
ATOM 1698 N N . GLN A 1 205 ? -3.583 -2.563 20.888 1.00 91.38 205 GLN A N 1
ATOM 1699 C CA . GLN A 1 205 ? -2.217 -3.073 20.978 1.00 91.38 205 GLN A CA 1
ATOM 1700 C C . GLN A 1 205 ? -1.863 -3.855 19.708 1.00 91.38 205 GLN A C 1
ATOM 1702 O O . GLN A 1 205 ? -0.880 -3.530 19.040 1.00 91.38 205 GLN A O 1
ATOM 1707 N N . THR A 1 206 ? -2.741 -4.770 19.292 1.00 92.19 206 THR A N 1
ATOM 1708 C CA . THR A 1 206 ? -2.623 -5.518 18.036 1.00 92.19 206 THR A CA 1
ATOM 1709 C C . THR A 1 206 ? -2.516 -4.589 16.828 1.00 92.19 206 THR A C 1
ATOM 1711 O O . THR A 1 206 ? -1.613 -4.756 16.013 1.00 92.19 206 THR A O 1
ATOM 1714 N N . LEU A 1 207 ? -3.359 -3.554 16.731 1.00 93.38 207 LEU A N 1
ATOM 1715 C CA . LEU A 1 207 ? -3.290 -2.564 15.645 1.00 93.38 207 LEU A CA 1
ATOM 1716 C C . LEU A 1 207 ? -1.937 -1.839 15.595 1.00 93.38 207 LEU A C 1
ATOM 1718 O O . LEU A 1 207 ? -1.374 -1.620 14.520 1.00 93.38 207 LEU A O 1
ATOM 1722 N N . THR A 1 208 ? -1.401 -1.475 16.761 1.00 93.62 208 THR A N 1
ATOM 1723 C CA . THR A 1 208 ? -0.100 -0.801 16.874 1.00 93.62 208 THR A CA 1
ATOM 1724 C C . THR A 1 208 ? 1.037 -1.715 16.426 1.00 93.62 208 THR A C 1
ATOM 1726 O O . THR A 1 208 ? 1.950 -1.274 15.724 1.00 93.62 208 THR A O 1
ATOM 1729 N N . ASP A 1 209 ? 0.980 -2.991 16.794 1.00 95.62 209 ASP A N 1
ATOM 1730 C CA . ASP A 1 209 ? 2.011 -3.962 16.444 1.00 95.62 209 ASP A CA 1
ATOM 1731 C C . ASP A 1 209 ? 1.948 -4.356 14.964 1.00 95.62 209 ASP A C 1
ATOM 1733 O O . ASP A 1 209 ? 2.989 -4.393 14.301 1.00 95.62 209 ASP A O 1
ATOM 1737 N N . ILE A 1 210 ? 0.746 -4.521 14.401 1.00 95.94 210 ILE A N 1
ATOM 1738 C CA . ILE A 1 210 ? 0.544 -4.708 12.956 1.00 95.94 210 ILE A CA 1
ATOM 1739 C C . ILE A 1 210 ? 1.121 -3.523 12.182 1.00 95.94 210 ILE A C 1
ATOM 1741 O O . ILE A 1 210 ? 1.879 -3.714 11.231 1.00 95.94 210 ILE A O 1
ATOM 1745 N N . ARG A 1 211 ? 0.837 -2.289 12.614 1.00 95.88 211 ARG A N 1
ATOM 1746 C CA . ARG A 1 211 ? 1.381 -1.092 11.966 1.00 95.88 211 ARG A CA 1
ATOM 1747 C C . ARG A 1 211 ? 2.912 -1.110 11.929 1.00 95.88 211 ARG A C 1
ATOM 1749 O O . ARG A 1 211 ? 3.496 -0.846 10.881 1.00 95.88 211 ARG A O 1
ATOM 1756 N N . LYS A 1 212 ? 3.575 -1.469 13.035 1.00 95.69 212 LYS A N 1
ATOM 1757 C CA . LYS A 1 212 ? 5.044 -1.603 13.073 1.00 95.69 212 LYS A CA 1
ATOM 1758 C C . LYS A 1 212 ? 5.546 -2.691 12.118 1.00 95.69 212 LYS A C 1
ATOM 1760 O O . LYS A 1 212 ? 6.576 -2.491 11.473 1.00 95.69 212 LYS A O 1
ATOM 1765 N N . LYS A 1 213 ? 4.840 -3.828 12.011 1.00 96.06 213 LYS A N 1
ATOM 1766 C CA . LYS A 1 213 ? 5.173 -4.898 11.050 1.00 96.06 213 LYS A CA 1
ATOM 1767 C C . LYS A 1 213 ? 5.114 -4.373 9.610 1.00 96.06 213 LYS A C 1
ATOM 1769 O O . LYS A 1 213 ? 6.072 -4.571 8.865 1.00 96.06 213 LYS A O 1
ATOM 1774 N N . VAL A 1 214 ? 4.056 -3.644 9.249 1.00 96.12 214 VAL A N 1
ATOM 1775 C CA . VAL A 1 214 ? 3.890 -3.055 7.909 1.00 96.12 214 VAL A CA 1
ATOM 1776 C C . VAL A 1 214 ? 4.944 -1.976 7.633 1.00 96.12 214 VAL A C 1
ATOM 1778 O O . VAL A 1 214 ? 5.593 -2.018 6.594 1.00 96.12 214 VAL A O 1
ATOM 1781 N N . GLU A 1 215 ? 5.220 -1.060 8.566 1.00 95.25 215 GLU A N 1
ATOM 1782 C CA . GLU A 1 215 ? 6.275 -0.043 8.388 1.00 95.25 215 GLU A CA 1
ATOM 1783 C C . GLU A 1 215 ? 7.665 -0.683 8.210 1.00 95.25 215 GLU A C 1
ATOM 1785 O O . GLU A 1 215 ? 8.454 -0.261 7.359 1.00 95.25 215 GLU A O 1
ATOM 1790 N N . LYS A 1 216 ? 7.953 -1.760 8.956 1.00 95.19 216 LYS A N 1
ATOM 1791 C CA . LYS A 1 216 ? 9.176 -2.556 8.784 1.00 95.19 216 LYS A CA 1
ATOM 1792 C C . LYS A 1 216 ? 9.220 -3.249 7.420 1.00 95.19 216 LYS A C 1
ATOM 1794 O O . LYS A 1 216 ? 10.299 -3.317 6.828 1.00 95.19 216 LYS A O 1
ATOM 1799 N N . HIS A 1 217 ? 8.093 -3.762 6.930 1.00 94.62 217 HIS A N 1
ATOM 1800 C CA . HIS A 1 217 ? 7.979 -4.347 5.593 1.00 94.62 217 HIS A CA 1
ATOM 1801 C C . HIS A 1 217 ? 8.299 -3.308 4.519 1.00 94.62 217 HIS A C 1
ATOM 1803 O O . HIS A 1 217 ? 9.261 -3.499 3.783 1.00 94.62 217 HIS A O 1
ATOM 1809 N N . ILE A 1 218 ? 7.629 -2.148 4.539 1.00 93.62 218 ILE A N 1
ATOM 1810 C CA . ILE A 1 218 ? 7.866 -1.027 3.609 1.00 93.62 218 ILE A CA 1
ATOM 1811 C C . ILE A 1 218 ? 9.345 -0.626 3.580 1.00 93.62 218 ILE A C 1
ATOM 1813 O O . ILE A 1 218 ? 9.933 -0.437 2.511 1.00 93.62 218 ILE A O 1
ATOM 1817 N N . LYS A 1 219 ? 9.971 -0.522 4.761 1.00 91.94 219 LYS A N 1
ATOM 1818 C CA . LYS A 1 219 ? 11.395 -0.193 4.881 1.00 91.94 219 LYS A CA 1
ATOM 1819 C C . LYS A 1 219 ? 12.296 -1.250 4.245 1.00 91.94 219 LYS A C 1
ATOM 1821 O O . LYS A 1 219 ? 13.317 -0.900 3.664 1.00 91.94 219 LYS A O 1
ATOM 1826 N N . ASN A 1 220 ? 11.955 -2.530 4.372 1.00 90.62 220 ASN A N 1
ATOM 1827 C CA . ASN A 1 220 ? 12.792 -3.634 3.907 1.00 90.62 220 ASN A CA 1
ATOM 1828 C C . ASN A 1 220 ? 12.535 -4.059 2.460 1.00 90.62 220 ASN A C 1
ATOM 1830 O O . ASN A 1 220 ? 13.419 -4.687 1.883 1.00 90.62 220 ASN A O 1
ATOM 1834 N N . THR A 1 221 ? 11.382 -3.727 1.884 1.00 89.12 221 THR A N 1
ATOM 1835 C CA . THR A 1 221 ? 11.033 -4.061 0.501 1.00 89.12 221 THR A CA 1
ATOM 1836 C C . THR A 1 221 ? 11.141 -2.825 -0.382 1.00 89.12 221 THR A C 1
ATOM 1838 O O . THR A 1 221 ? 12.142 -2.636 -1.076 1.00 89.12 221 THR A O 1
ATOM 1841 N N . TYR A 1 222 ? 10.144 -1.946 -0.318 1.00 85.62 222 TYR A N 1
ATOM 1842 C CA . TYR A 1 222 ? 10.004 -0.815 -1.218 1.00 85.62 222 TYR A CA 1
ATOM 1843 C C . TYR A 1 222 ? 11.159 0.183 -1.072 1.00 85.62 222 TYR A C 1
ATOM 1845 O O . TYR A 1 222 ? 11.823 0.475 -2.065 1.00 85.62 222 TYR A O 1
ATOM 1853 N N . LEU A 1 223 ? 11.441 0.673 0.145 1.00 86.50 223 LEU A N 1
ATOM 1854 C CA . LEU A 1 223 ? 12.454 1.721 0.356 1.00 86.50 223 LEU A CA 1
ATOM 1855 C C . LEU A 1 223 ? 13.871 1.258 0.001 1.00 86.50 223 LEU A C 1
ATOM 1857 O O . LEU A 1 223 ? 14.628 2.026 -0.586 1.00 86.50 223 LEU A O 1
ATOM 1861 N N . LYS A 1 224 ? 14.214 -0.006 0.281 1.00 86.44 224 LYS A N 1
ATOM 1862 C CA . LYS A 1 224 ? 15.491 -0.587 -0.162 1.00 86.44 224 LYS A CA 1
ATOM 1863 C C . LYS A 1 224 ? 15.579 -0.687 -1.680 1.00 86.44 224 LYS A C 1
ATOM 1865 O O . LYS A 1 224 ? 16.616 -0.357 -2.243 1.00 86.44 224 LYS A O 1
ATOM 1870 N N . ARG A 1 225 ? 14.500 -1.113 -2.345 1.00 84.38 225 ARG A N 1
ATOM 1871 C CA . ARG A 1 225 ? 14.459 -1.246 -3.809 1.00 84.38 225 ARG A CA 1
ATOM 1872 C C . ARG A 1 225 ? 14.677 0.091 -4.515 1.00 84.38 225 ARG A C 1
ATOM 1874 O O . ARG A 1 225 ? 15.361 0.121 -5.530 1.00 84.38 225 ARG A O 1
ATOM 1881 N N . VAL A 1 226 ? 14.115 1.175 -3.981 1.00 82.69 226 VAL A N 1
ATOM 1882 C CA . VAL A 1 226 ? 14.289 2.530 -4.537 1.00 82.69 226 VAL A CA 1
ATOM 1883 C C . VAL A 1 226 ? 15.517 3.262 -3.983 1.00 82.69 226 VAL A C 1
ATOM 1885 O O . VAL A 1 226 ? 15.673 4.446 -4.252 1.00 82.69 226 VAL A O 1
ATOM 1888 N N . GLN A 1 227 ? 16.361 2.580 -3.197 1.00 81.88 227 GLN A N 1
ATOM 1889 C CA . GLN A 1 227 ? 17.565 3.142 -2.571 1.00 81.88 227 GLN A CA 1
ATOM 1890 C C . GLN A 1 227 ? 17.286 4.446 -1.800 1.00 81.88 227 GLN A C 1
ATOM 1892 O O . GLN A 1 227 ? 18.081 5.381 -1.817 1.00 81.88 227 GLN A O 1
ATOM 1897 N N . ALA A 1 228 ? 16.137 4.516 -1.119 1.00 84.88 228 ALA A N 1
ATOM 1898 C CA . ALA A 1 228 ? 15.765 5.707 -0.367 1.00 84.88 228 ALA A CA 1
ATOM 1899 C C . ALA A 1 228 ? 16.764 5.963 0.780 1.00 84.88 228 ALA A C 1
ATOM 1901 O O . ALA A 1 228 ? 17.130 5.014 1.488 1.00 84.88 228 ALA A O 1
ATOM 1902 N N . PRO A 1 229 ? 17.155 7.228 1.034 1.00 85.69 229 PRO A N 1
ATOM 1903 C CA . PRO A 1 229 ? 17.965 7.576 2.193 1.00 85.69 229 PRO A CA 1
ATOM 1904 C C . PRO A 1 229 ? 17.312 7.115 3.502 1.00 85.69 229 PRO A C 1
ATOM 1906 O O . PRO A 1 229 ? 16.090 7.125 3.647 1.00 85.69 229 PRO A O 1
ATOM 1909 N N . VAL A 1 230 ? 18.126 6.773 4.505 1.00 84.38 230 VAL A N 1
ATOM 1910 C CA . VAL A 1 230 ? 17.654 6.213 5.793 1.00 84.38 230 VAL A CA 1
ATOM 1911 C C . VAL A 1 230 ? 16.685 7.148 6.536 1.00 84.38 230 VAL A C 1
ATOM 1913 O O . VAL A 1 230 ? 15.836 6.688 7.303 1.00 84.38 230 VAL A O 1
ATOM 1916 N N . VAL A 1 231 ? 16.797 8.456 6.293 1.00 87.31 231 VAL A N 1
ATOM 1917 C CA . VAL A 1 231 ? 15.952 9.499 6.895 1.00 87.31 231 VAL A CA 1
ATOM 1918 C C . VAL A 1 231 ? 14.527 9.481 6.325 1.00 87.31 231 VAL A C 1
ATOM 1920 O O . VAL A 1 231 ? 13.593 9.920 6.996 1.00 87.31 231 VAL A O 1
ATOM 1923 N N . ILE A 1 232 ? 14.322 8.927 5.127 1.00 88.06 232 ILE A N 1
ATOM 1924 C CA . ILE A 1 232 ? 13.011 8.900 4.478 1.00 88.06 232 ILE A CA 1
ATOM 1925 C C . ILE A 1 232 ? 12.119 7.848 5.131 1.00 88.06 232 ILE A C 1
ATOM 1927 O O . ILE A 1 232 ? 12.466 6.671 5.235 1.00 88.06 232 ILE A O 1
ATOM 1931 N N . GLN A 1 233 ? 10.940 8.289 5.567 1.00 89.94 233 GLN A N 1
ATOM 1932 C CA . GLN A 1 233 ? 9.934 7.450 6.209 1.00 89.94 233 GLN A CA 1
ATOM 1933 C C . GLN A 1 233 ? 8.609 7.517 5.441 1.00 89.94 233 GLN A C 1
ATOM 1935 O O . GLN A 1 233 ? 8.231 8.589 4.956 1.00 89.94 233 GLN A O 1
ATOM 1940 N N . PRO A 1 234 ? 7.867 6.400 5.351 1.00 93.44 234 PRO A N 1
ATOM 1941 C CA . PRO A 1 234 ? 6.539 6.405 4.759 1.00 93.44 234 PRO A CA 1
ATOM 1942 C C . PRO A 1 234 ? 5.567 7.181 5.663 1.00 93.44 234 PRO A C 1
ATOM 1944 O O . PRO A 1 234 ? 5.554 7.022 6.885 1.00 93.44 234 PRO A O 1
ATOM 1947 N N . LYS A 1 235 ? 4.720 8.026 5.070 1.00 93.56 235 LYS A N 1
ATOM 1948 C CA . LYS A 1 235 ? 3.739 8.843 5.795 1.00 93.56 235 LYS A CA 1
ATOM 1949 C C . LYS A 1 235 ? 2.363 8.184 5.744 1.00 93.56 235 LYS A C 1
ATOM 1951 O O . LYS A 1 235 ? 1.745 8.109 4.686 1.00 93.56 235 LYS A O 1
ATOM 1956 N N . LEU A 1 236 ? 1.870 7.713 6.889 1.00 95.31 236 LEU A N 1
ATOM 1957 C CA . LEU A 1 236 ? 0.532 7.125 6.993 1.00 95.31 236 LEU A CA 1
ATOM 1958 C C . LEU A 1 236 ? -0.544 8.197 6.747 1.00 95.31 236 LEU A C 1
ATOM 1960 O O . LEU A 1 236 ? -0.591 9.201 7.461 1.00 95.31 236 LEU A O 1
ATOM 1964 N N . LYS A 1 237 ? -1.407 7.981 5.750 1.00 93.88 237 LYS A N 1
ATOM 1965 C CA . LYS A 1 237 ? -2.496 8.897 5.381 1.00 93.88 237 LYS A CA 1
ATOM 1966 C C . LYS A 1 237 ? -3.817 8.501 6.006 1.00 93.88 237 LYS A C 1
ATOM 1968 O O . LYS A 1 237 ? -4.436 9.319 6.683 1.00 93.88 237 LYS A O 1
ATOM 1973 N N . ALA A 1 238 ? -4.193 7.245 5.829 1.00 94.62 238 ALA A N 1
ATOM 1974 C CA . ALA A 1 238 ? -5.401 6.668 6.389 1.00 94.62 238 ALA A CA 1
ATOM 1975 C C . ALA A 1 238 ? -5.198 5.173 6.621 1.00 94.62 238 ALA A C 1
ATOM 1977 O O . ALA A 1 238 ? -4.314 4.554 6.028 1.00 94.62 238 ALA A O 1
ATOM 1978 N N . TRP A 1 239 ? -6.010 4.606 7.497 1.00 96.94 239 TRP A N 1
ATOM 1979 C CA . TRP A 1 239 ? -5.989 3.190 7.826 1.00 96.94 239 TRP A CA 1
ATOM 1980 C C . TRP A 1 239 ? -7.352 2.757 8.347 1.00 96.94 239 TRP A C 1
ATOM 1982 O O . TRP A 1 239 ? -8.116 3.555 8.898 1.00 96.94 239 TRP A O 1
ATOM 1992 N N . MET A 1 240 ? -7.667 1.491 8.114 1.00 96.50 240 MET A N 1
ATOM 1993 C CA . MET A 1 240 ? -8.973 0.919 8.393 1.00 96.50 240 MET A CA 1
ATOM 1994 C C . MET A 1 240 ? -8.799 -0.476 8.972 1.00 96.50 240 MET A C 1
ATOM 1996 O O . MET A 1 240 ? -8.096 -1.297 8.388 1.00 96.50 240 MET A O 1
ATOM 2000 N N . GLU A 1 241 ? -9.451 -0.760 10.094 1.00 97.19 241 GLU A N 1
ATOM 2001 C CA . GLU A 1 241 ? -9.613 -2.146 10.524 1.00 97.19 241 GLU A CA 1
ATOM 2002 C C . GLU A 1 241 ? -10.802 -2.812 9.826 1.00 97.19 241 GLU A C 1
ATOM 2004 O O . GLU A 1 241 ? -11.835 -2.193 9.564 1.00 97.19 241 GLU A O 1
ATOM 2009 N N . LEU A 1 242 ? -10.640 -4.091 9.522 1.00 96.44 242 LEU A N 1
ATOM 2010 C CA . LEU A 1 242 ? -11.661 -4.953 8.955 1.00 96.44 242 LEU A CA 1
ATOM 2011 C C . LEU A 1 242 ? -11.933 -6.027 10.000 1.00 96.44 242 LEU A C 1
ATOM 2013 O O . LEU A 1 242 ? -11.189 -7.003 10.111 1.00 96.44 242 LEU A O 1
ATOM 2017 N N . ALA A 1 243 ? -12.945 -5.772 10.821 1.00 92.06 243 ALA A N 1
ATOM 2018 C CA . ALA A 1 243 ? -13.330 -6.628 11.928 1.00 92.06 243 ALA A CA 1
ATOM 2019 C C . ALA A 1 243 ? -14.064 -7.870 11.422 1.00 92.06 243 ALA A C 1
ATOM 2021 O O . ALA A 1 243 ? -14.777 -7.819 10.426 1.00 92.06 243 ALA A O 1
ATOM 2022 N N . GLU A 1 244 ? -13.939 -8.977 12.139 1.00 90.50 244 GLU A N 1
ATOM 2023 C CA . GLU A 1 244 ? -14.719 -10.178 11.845 1.00 90.50 244 GLU A CA 1
ATOM 2024 C C . GLU A 1 244 ? -16.212 -9.858 11.905 1.00 90.50 244 GLU A C 1
ATOM 2026 O O . GLU A 1 244 ? -16.632 -9.138 12.815 1.00 90.50 244 GLU A O 1
ATOM 2031 N N . ARG A 1 245 ? -16.972 -10.361 10.927 1.00 84.31 245 ARG A N 1
ATOM 2032 C CA . ARG A 1 245 ? -18.421 -10.177 10.820 1.00 84.31 245 ARG A CA 1
ATOM 2033 C C . ARG A 1 245 ? -19.165 -10.927 11.918 1.00 84.31 245 ARG A C 1
ATOM 2035 O O . ARG A 1 245 ? -19.028 -12.167 11.955 1.00 84.31 245 ARG A O 1
#

Sequence (245 aa):
MQRIGRIDRRLNPENEARIIADHPEQKELRSKVVYWNFLPPEDLDVLLHLYQLVSHKTLRISKTFGIEGKKLLTEKDDYEALRNFNETYEGTTTLIEDMHLEYQRILKEHPELVDRLKMLPGRVFTGKEHPSKNAQAVFFCYRIPRPDYSLAGDEDEHPWTEEAGETKWYLYALASEAIYEEPAEIVDIIRSTPETPRVCRIEKQTLTDIRKKVEKHIKNTYLKRVQAPVVIQPKLKAWMELAER

Foldseek 3Di:
DVVVVVVVVPDDPVVLVVCCVVPVPCVVVPPDDDDDDDDPPDPVVVVVVVVVVVQVVQVVVCVVLVVPPFRPPDPPGDPCVVVVSCVVPVVDDDVVSVVVVVVVVVCVVCVCVVVVLVPDDFAAEFEAAFPDAPWKKKKFKWWFWDFDPVDDDPPPDGDTDSVNTDIWMWMQTPVVRDIDTDCVVCVVRPDDDPPGDTDDDDDPVVVVVNVVVVQVVCVVPVCVVNVPPPPTGIGTGYMYIHDHD

Secondary structure (DSSP, 8-state):
-TTHHHHHTT--HHHHHHHHHH-GGGGGTTT-------PPPSHHHHHHHHHHHHHHHHHHHHHHTT-TT--SSSTTS-THHHHHHHHHHTTS--HHHHHHHHHHHHHHH-TTHHHHHHHSPSSEEEEEE-SSTT--EEEEEEEEEEE-TTS--BTTB--EEEEEEEEEEEEEETTT--EE--HHHHHHHH---TTSPP---S-HHHHHHHHHHHHHHHHHTHHHHTT--TT---EEEEEEEEE--

pLDDT: mean 80.17, std 15.25, range [41.12, 98.12]

Radius of gyration: 35.54 Å; chains: 1; bounding box: 68×78×94 Å